Protein AF-A0A937PBD7-F1 (afdb_monomer)

Structure (mmCIF, N/CA/C/O backbone):
data_AF-A0A937PBD7-F1
#
_entry.id   AF-A0A937PBD7-F1
#
loop_
_atom_site.group_PDB
_atom_site.id
_atom_site.type_symbol
_atom_site.label_atom_id
_atom_site.label_alt_id
_atom_site.label_comp_id
_atom_site.label_asym_id
_atom_site.label_entity_id
_atom_site.label_seq_id
_atom_site.pdbx_PDB_ins_code
_atom_site.Cartn_x
_atom_site.Cartn_y
_atom_site.Cartn_z
_atom_site.occupancy
_atom_site.B_iso_or_equiv
_atom_site.auth_seq_id
_atom_site.auth_comp_id
_atom_site.auth_asym_id
_atom_site.auth_atom_id
_atom_site.pdbx_PDB_model_num
ATOM 1 N N . MET A 1 1 ? 6.411 -18.929 -0.654 1.00 68.69 1 MET A N 1
ATOM 2 C CA . MET A 1 1 ? 5.560 -19.140 -1.839 1.00 68.69 1 MET A CA 1
ATOM 3 C C . MET A 1 1 ? 4.229 -19.696 -1.368 1.00 68.69 1 MET A C 1
ATOM 5 O O . MET A 1 1 ? 4.223 -20.712 -0.680 1.00 68.69 1 MET A O 1
ATOM 9 N N . LYS A 1 2 ? 3.129 -19.003 -1.651 1.00 82.12 2 LYS A N 1
ATOM 10 C CA . LYS A 1 2 ? 1.760 -19.468 -1.387 1.00 82.12 2 LYS A CA 1
ATOM 11 C C . LYS A 1 2 ? 0.971 -19.239 -2.670 1.00 82.12 2 LYS A C 1
ATOM 13 O O . LYS A 1 2 ? 1.096 -18.167 -3.240 1.00 82.12 2 LYS A O 1
ATOM 18 N N . ASN A 1 3 ? 0.236 -20.242 -3.146 1.00 90.44 3 ASN A N 1
ATOM 19 C CA . ASN A 1 3 ? -0.620 -20.136 -4.337 1.00 90.44 3 ASN A CA 1
ATOM 20 C C . ASN A 1 3 ? 0.088 -19.594 -5.597 1.00 90.44 3 ASN A C 1
ATOM 22 O O . ASN A 1 3 ? -0.476 -18.786 -6.316 1.00 90.44 3 ASN A O 1
ATOM 26 N N . GLY A 1 4 ? 1.341 -19.994 -5.842 1.00 93.56 4 GLY A N 1
ATOM 27 C CA . GLY A 1 4 ? 2.102 -19.498 -6.999 1.00 93.56 4 GLY A CA 1
ATOM 28 C C . GLY A 1 4 ? 2.632 -18.066 -6.860 1.00 93.56 4 GLY A C 1
ATOM 29 O O . GLY A 1 4 ? 3.233 -17.565 -7.798 1.00 93.56 4 GLY A O 1
ATOM 30 N N . GLN A 1 5 ? 2.483 -17.423 -5.697 1.00 96.31 5 GLN A N 1
ATOM 31 C CA . GLN A 1 5 ? 2.956 -16.056 -5.482 1.00 96.31 5 GLN A CA 1
ATOM 32 C C . GLN A 1 5 ? 4.340 -16.001 -4.816 1.00 96.31 5 GLN A C 1
ATOM 34 O O . GLN A 1 5 ? 4.632 -16.752 -3.865 1.00 96.31 5 GLN A O 1
ATOM 39 N N . ILE A 1 6 ? 5.184 -15.081 -5.293 1.00 95.56 6 ILE A N 1
ATOM 40 C CA . ILE A 1 6 ? 6.451 -14.683 -4.660 1.00 95.56 6 ILE A CA 1
ATOM 41 C C . ILE A 1 6 ? 6.273 -13.315 -4.008 1.00 95.56 6 ILE A C 1
ATOM 43 O O . ILE A 1 6 ? 5.764 -12.396 -4.634 1.00 95.56 6 ILE A O 1
ATOM 47 N N . TYR A 1 7 ? 6.744 -13.186 -2.768 1.00 95.81 7 TYR A N 1
ATOM 48 C CA . TYR A 1 7 ? 6.744 -11.936 -2.013 1.00 95.81 7 TYR A CA 1
ATOM 49 C C . TYR A 1 7 ? 8.183 -11.443 -1.891 1.00 95.81 7 TYR A C 1
ATOM 51 O O . TYR A 1 7 ? 9.053 -12.186 -1.426 1.00 95.81 7 TYR A O 1
ATOM 59 N N . VAL A 1 8 ? 8.431 -10.209 -2.310 1.00 95.25 8 VAL A N 1
ATOM 60 C CA . VAL A 1 8 ? 9.745 -9.569 -2.278 1.00 95.25 8 VAL A CA 1
ATOM 61 C C . VAL A 1 8 ? 9.673 -8.354 -1.367 1.00 95.25 8 VAL A C 1
ATOM 63 O O . VAL A 1 8 ? 8.921 -7.417 -1.620 1.00 95.25 8 VAL A O 1
ATOM 66 N N . HIS A 1 9 ? 10.475 -8.369 -0.307 1.00 93.44 9 HIS A N 1
ATOM 67 C CA . HIS A 1 9 ? 10.579 -7.260 0.636 1.00 93.44 9 HIS A CA 1
ATOM 68 C C . HIS A 1 9 ? 11.791 -6.397 0.304 1.00 93.44 9 HIS A C 1
ATOM 70 O O . HIS A 1 9 ? 12.874 -6.918 0.019 1.00 93.44 9 HIS A O 1
ATOM 76 N N . ASN A 1 10 ? 11.627 -5.081 0.397 1.00 86.31 10 ASN A N 1
ATOM 77 C CA . ASN A 1 10 ? 12.747 -4.159 0.331 1.00 86.31 10 ASN A CA 1
ATOM 78 C C . ASN A 1 10 ? 13.425 -4.088 1.707 1.00 86.31 10 ASN A C 1
ATOM 80 O O . ASN A 1 10 ? 12.813 -3.687 2.691 1.00 86.31 10 ASN A O 1
ATOM 84 N N . TYR A 1 11 ? 14.708 -4.447 1.790 1.00 83.25 11 TYR A N 1
ATOM 85 C CA . TYR A 1 11 ? 15.459 -4.411 3.053 1.00 83.25 11 TYR A CA 1
ATOM 86 C C . TYR A 1 11 ? 15.516 -3.008 3.688 1.00 83.25 11 TYR A C 1
ATOM 88 O O . TYR A 1 11 ? 15.649 -2.881 4.905 1.00 83.25 11 TYR A O 1
ATOM 96 N N . HIS A 1 12 ? 15.422 -1.953 2.876 1.00 81.69 12 HIS A N 1
ATOM 97 C CA . HIS A 1 12 ? 15.462 -0.568 3.343 1.00 81.69 12 HIS A CA 1
ATOM 98 C C . HIS A 1 12 ? 14.076 0.019 3.623 1.00 81.69 12 HIS A C 1
ATOM 100 O O . HIS A 1 12 ? 13.984 1.021 4.329 1.00 81.69 12 HIS A O 1
ATOM 106 N N . ASN A 1 13 ? 13.012 -0.613 3.122 1.00 80.38 13 ASN A N 1
ATOM 107 C CA . ASN A 1 13 ? 11.635 -0.225 3.389 1.00 80.38 13 ASN A CA 1
ATOM 108 C C . ASN A 1 13 ? 10.803 -1.456 3.754 1.00 80.38 13 ASN A C 1
ATOM 110 O O . ASN A 1 13 ? 10.258 -2.137 2.889 1.00 80.38 13 ASN A O 1
ATOM 114 N N . TYR A 1 14 ? 10.692 -1.723 5.053 1.00 86.88 14 TYR A N 1
ATOM 115 C CA . TYR A 1 14 ? 9.849 -2.808 5.542 1.00 86.88 14 TYR A CA 1
ATOM 116 C C . TYR A 1 14 ? 8.362 -2.464 5.502 1.00 86.88 14 TYR A C 1
ATOM 118 O O . TYR A 1 14 ? 7.573 -3.335 5.816 1.00 86.88 14 TYR A O 1
ATOM 126 N N . GLU A 1 15 ? 7.955 -1.242 5.152 1.00 93.00 15 GLU A N 1
ATOM 127 C CA . GLU A 1 15 ? 6.542 -0.842 5.165 1.00 93.00 15 GLU A CA 1
ATOM 128 C C . GLU A 1 15 ? 5.775 -1.286 3.905 1.00 93.00 15 GLU A C 1
ATOM 130 O O . GLU A 1 15 ? 4.555 -1.135 3.856 1.00 93.00 15 GLU A O 1
ATOM 135 N N . GLU A 1 16 ? 6.451 -1.896 2.927 1.00 94.69 16 GLU A N 1
ATOM 136 C CA . GLU A 1 16 ? 5.858 -2.405 1.687 1.00 94.69 16 GLU A CA 1
ATOM 137 C C . GLU A 1 16 ? 6.544 -3.687 1.181 1.00 94.69 16 GLU A C 1
ATOM 139 O O . GLU A 1 16 ? 7.646 -4.060 1.602 1.00 94.69 16 GLU A O 1
ATOM 144 N N . PHE A 1 17 ? 5.882 -4.382 0.261 1.00 96.44 17 PHE A N 1
ATOM 145 C CA . PHE A 1 17 ? 6.406 -5.550 -0.439 1.00 96.44 17 PHE A CA 1
ATOM 146 C C . PHE A 1 17 ? 5.768 -5.696 -1.822 1.00 96.44 17 PHE A C 1
ATOM 148 O O . PHE A 1 17 ? 4.653 -5.241 -2.059 1.00 96.44 17 PHE A O 1
ATOM 155 N N . VAL A 1 18 ? 6.477 -6.361 -2.732 1.00 96.62 18 VAL A N 1
ATOM 156 C CA . VAL A 1 18 ? 5.989 -6.663 -4.083 1.00 96.62 18 VAL A CA 1
ATOM 157 C C . VAL A 1 18 ? 5.581 -8.129 -4.160 1.00 96.62 18 VAL A C 1
ATOM 159 O O . VAL A 1 18 ? 6.299 -9.012 -3.687 1.00 96.62 18 VAL A O 1
ATOM 162 N N . ILE A 1 19 ? 4.423 -8.384 -4.753 1.00 97.06 19 ILE A N 1
ATOM 163 C CA . ILE A 1 19 ? 3.836 -9.697 -4.983 1.00 97.06 19 ILE A CA 1
ATOM 164 C C . ILE A 1 19 ? 3.890 -9.973 -6.484 1.00 97.06 19 ILE A C 1
ATOM 166 O O . ILE A 1 19 ? 3.341 -9.203 -7.266 1.00 97.06 19 ILE A O 1
ATOM 170 N N . PHE A 1 20 ? 4.514 -11.082 -6.869 1.00 96.56 20 PHE A N 1
ATOM 171 C CA . PHE A 1 20 ? 4.522 -11.582 -8.244 1.00 96.56 20 PHE A CA 1
ATOM 172 C C . PHE A 1 20 ? 3.610 -12.797 -8.349 1.00 96.56 20 PHE A C 1
ATOM 174 O O . PHE A 1 20 ? 3.798 -13.761 -7.599 1.00 96.56 20 PHE A O 1
ATOM 181 N N . ASP A 1 21 ? 2.675 -12.784 -9.294 1.00 96.00 21 ASP A N 1
ATOM 182 C CA . ASP A 1 21 ? 1.937 -13.970 -9.718 1.00 96.00 21 ASP A CA 1
ATOM 183 C C . ASP A 1 21 ? 2.749 -14.741 -10.765 1.00 96.00 21 ASP A C 1
ATOM 185 O O . ASP A 1 21 ? 2.826 -14.359 -11.932 1.00 96.00 21 ASP A O 1
ATOM 189 N N . LEU A 1 22 ? 3.363 -15.856 -10.356 1.00 93.56 22 LEU A N 1
ATOM 190 C CA . LEU A 1 22 ? 4.207 -16.636 -11.257 1.00 93.56 22 LEU A CA 1
ATOM 191 C C . LEU A 1 22 ? 3.452 -17.236 -12.436 1.00 93.56 22 LEU A C 1
ATOM 193 O O . LEU A 1 22 ? 4.083 -17.504 -13.450 1.00 93.56 22 LEU A O 1
ATOM 197 N N . LEU A 1 23 ? 2.149 -17.494 -12.319 1.00 93.25 23 LEU A N 1
ATOM 198 C CA . LEU A 1 23 ? 1.399 -18.059 -13.439 1.00 93.25 23 LEU A CA 1
ATOM 199 C C . LEU A 1 23 ? 1.282 -17.029 -14.562 1.00 93.25 23 LEU A C 1
ATOM 201 O O . LEU A 1 23 ? 1.488 -17.371 -15.720 1.00 93.25 23 LEU A O 1
ATOM 205 N N . VAL A 1 24 ? 1.045 -15.767 -14.201 1.00 94.00 24 VAL A N 1
ATOM 206 C CA . VAL A 1 24 ? 1.012 -14.649 -15.151 1.00 94.00 24 VAL A CA 1
ATOM 207 C C . VAL A 1 24 ? 2.409 -14.357 -15.703 1.00 94.00 24 VAL A C 1
ATOM 209 O O . VAL A 1 24 ? 2.562 -14.132 -16.900 1.00 94.00 24 VAL A O 1
ATOM 212 N N . GLU A 1 25 ? 3.438 -14.393 -14.854 1.00 92.44 25 GLU A N 1
ATOM 213 C CA . GLU A 1 25 ? 4.813 -14.087 -15.268 1.00 92.44 25 GLU A CA 1
ATOM 214 C C . GLU A 1 25 ? 5.451 -15.171 -16.143 1.00 92.44 25 GLU A C 1
ATOM 216 O O . GLU A 1 25 ? 6.221 -14.851 -17.042 1.00 92.44 25 GLU A O 1
ATOM 221 N N . LEU A 1 26 ? 5.138 -16.452 -15.924 1.00 91.81 26 LEU A N 1
ATOM 222 C CA . LEU A 1 26 ? 5.675 -17.549 -16.740 1.00 91.81 26 LEU A CA 1
ATOM 223 C C . LEU A 1 26 ? 5.121 -17.555 -18.168 1.00 91.81 26 LEU A C 1
ATOM 225 O O . LEU A 1 26 ? 5.787 -18.064 -19.070 1.00 91.81 26 LEU A O 1
ATOM 229 N N . ASP A 1 27 ? 3.936 -16.980 -18.374 1.00 93.56 27 ASP A N 1
ATOM 230 C CA . ASP A 1 27 ? 3.354 -16.794 -19.703 1.00 93.56 27 ASP A CA 1
ATOM 231 C C . ASP A 1 27 ? 4.021 -15.633 -20.472 1.00 93.56 27 ASP A C 1
ATOM 233 O O . ASP A 1 27 ? 3.870 -15.531 -21.694 1.00 93.56 27 ASP A O 1
ATOM 237 N N . LYS A 1 28 ? 4.799 -14.774 -19.792 1.00 91.94 28 LYS A N 1
ATOM 238 C CA . LYS A 1 28 ? 5.613 -13.720 -20.413 1.00 91.94 28 LYS A CA 1
ATOM 239 C C . LYS A 1 28 ? 6.983 -14.295 -20.794 1.00 91.94 28 LYS A C 1
ATOM 241 O O . LYS A 1 28 ? 7.765 -14.718 -19.946 1.00 91.94 28 LYS A O 1
ATOM 246 N N . ASP A 1 29 ? 7.310 -14.294 -22.084 1.00 89.38 29 ASP A N 1
ATOM 247 C CA . ASP A 1 29 ? 8.586 -14.833 -22.572 1.00 89.38 29 ASP A CA 1
ATOM 248 C C . ASP A 1 29 ? 9.774 -13.949 -22.136 1.00 89.38 29 ASP A C 1
ATOM 250 O O . ASP A 1 29 ? 10.015 -12.879 -22.697 1.00 89.38 29 ASP A O 1
ATOM 254 N N . GLY A 1 30 ? 10.512 -14.388 -21.109 1.00 76.62 30 GLY A N 1
ATOM 255 C CA . GLY A 1 30 ? 11.787 -13.787 -20.702 1.00 76.62 30 GLY A CA 1
ATOM 256 C C . GLY A 1 30 ? 11.694 -12.440 -19.975 1.00 76.62 30 GLY A C 1
ATOM 257 O O . GLY A 1 30 ? 12.526 -11.564 -20.221 1.00 76.62 30 GLY A O 1
ATOM 258 N N . ALA A 1 31 ? 10.721 -12.262 -19.076 1.00 83.88 31 ALA A N 1
ATOM 259 C CA . ALA A 1 31 ? 10.582 -11.027 -18.304 1.00 83.88 31 ALA A CA 1
ATOM 260 C C . ALA A 1 31 ? 11.791 -10.763 -17.377 1.00 83.88 31 ALA A C 1
ATOM 262 O O . ALA A 1 31 ? 12.292 -11.652 -16.682 1.00 83.88 31 ALA A O 1
ATOM 263 N N . TYR A 1 32 ? 12.256 -9.512 -17.356 1.00 90.69 32 TYR A N 1
ATOM 264 C CA . TYR A 1 32 ? 13.303 -9.028 -16.456 1.00 90.69 32 TYR A CA 1
ATOM 265 C C . TYR A 1 32 ? 12.831 -7.754 -15.766 1.00 90.69 32 TYR A C 1
ATOM 267 O O . TYR A 1 32 ? 12.448 -6.792 -16.429 1.00 90.69 32 TYR A O 1
ATOM 275 N N . TYR A 1 33 ? 12.945 -7.733 -14.439 1.00 91.06 33 TYR A N 1
ATOM 276 C CA . TYR A 1 33 ? 12.496 -6.625 -13.609 1.00 91.06 33 TYR A CA 1
ATOM 277 C C . TYR A 1 33 ? 13.629 -6.041 -12.777 1.00 91.06 33 TYR A C 1
ATOM 279 O O . TYR A 1 33 ? 14.389 -6.759 -12.120 1.00 91.06 33 TYR A O 1
ATOM 287 N N . LYS A 1 34 ? 13.701 -4.710 -12.744 1.00 90.31 34 LYS A N 1
ATOM 288 C CA . LYS A 1 34 ? 14.546 -3.985 -11.799 1.00 90.31 34 LYS A CA 1
ATOM 289 C C . LYS A 1 34 ? 13.763 -3.749 -10.519 1.00 90.31 34 LYS A C 1
ATOM 291 O O . LYS A 1 34 ? 12.899 -2.885 -10.457 1.00 90.31 34 LYS A O 1
ATOM 296 N N . LEU A 1 35 ? 14.095 -4.510 -9.481 1.00 86.19 35 LEU A N 1
ATOM 297 C CA . LEU A 1 35 ? 13.336 -4.504 -8.231 1.00 86.19 35 LEU A CA 1
ATOM 298 C C . LEU A 1 35 ? 13.130 -3.121 -7.594 1.00 86.19 35 LEU A C 1
ATOM 300 O O . LEU A 1 35 ? 12.010 -2.896 -7.157 1.00 86.19 35 LEU A O 1
ATOM 304 N N . PRO A 1 36 ? 14.103 -2.185 -7.542 1.00 84.88 36 PRO A N 1
ATOM 305 C 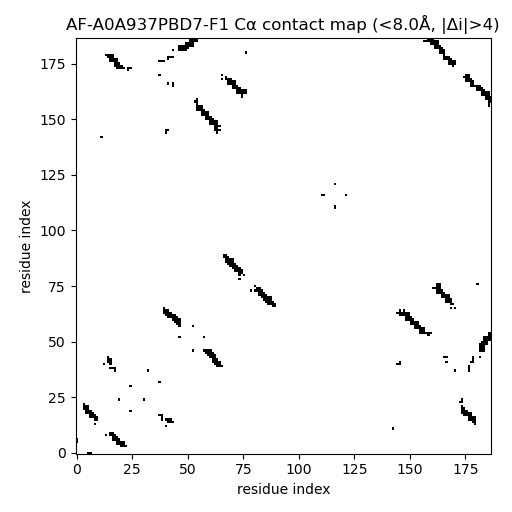CA . PRO A 1 36 ? 13.851 -0.882 -6.922 1.00 84.88 36 PRO A CA 1
ATOM 306 C C . PRO A 1 36 ? 12.715 -0.091 -7.581 1.00 84.88 36 PRO A C 1
ATOM 308 O O . PRO A 1 36 ? 12.039 0.657 -6.890 1.00 84.88 36 PRO A O 1
ATOM 311 N N . GLU A 1 37 ? 12.495 -0.276 -8.885 1.00 89.56 37 GLU A N 1
ATOM 312 C CA . GLU A 1 37 ? 11.502 0.470 -9.671 1.00 89.56 37 GLU A CA 1
ATOM 313 C C . GLU A 1 37 ? 10.071 -0.063 -9.469 1.00 89.56 37 GLU A C 1
ATOM 315 O O . GLU A 1 37 ? 9.113 0.621 -9.803 1.00 89.56 37 GLU A O 1
ATOM 320 N N . LEU A 1 38 ? 9.907 -1.261 -8.894 1.00 93.19 38 LEU A N 1
ATOM 321 C CA . LEU A 1 38 ? 8.588 -1.848 -8.616 1.00 93.19 38 LEU A CA 1
ATOM 322 C C . LEU A 1 38 ? 7.989 -1.394 -7.277 1.00 93.19 38 LEU A C 1
ATOM 324 O O . LEU A 1 38 ? 6.831 -1.687 -6.979 1.00 93.19 38 LEU A O 1
ATOM 328 N N . PHE A 1 39 ? 8.789 -0.738 -6.440 1.00 93.88 39 PHE A N 1
ATOM 329 C CA . PHE A 1 39 ? 8.357 -0.240 -5.144 1.00 93.88 39 PHE A CA 1
ATOM 330 C C . PHE A 1 39 ? 7.828 1.181 -5.283 1.00 93.88 39 PHE A C 1
ATOM 332 O O . PHE A 1 39 ? 8.492 2.044 -5.850 1.00 93.88 39 PHE A O 1
ATOM 339 N N . ASN A 1 40 ? 6.661 1.440 -4.698 1.00 92.88 40 ASN A N 1
ATOM 340 C CA . ASN A 1 40 ? 6.024 2.757 -4.757 1.00 92.88 40 ASN 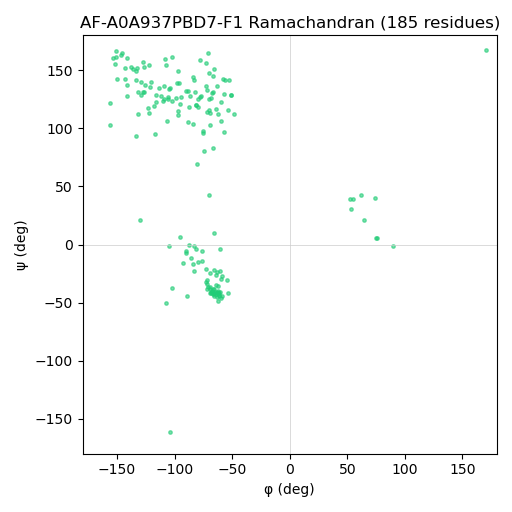A CA 1
ATOM 341 C C . ASN A 1 40 ? 6.334 3.620 -3.532 1.00 92.88 40 ASN A C 1
ATOM 343 O O . ASN A 1 40 ? 5.753 4.695 -3.377 1.00 92.88 40 ASN A O 1
ATOM 347 N N . GLN A 1 41 ? 7.227 3.147 -2.656 1.00 93.25 41 GLN A N 1
ATOM 348 C CA . GLN A 1 41 ? 7.615 3.815 -1.417 1.00 93.25 41 GLN A CA 1
ATOM 349 C C . GLN A 1 41 ? 6.400 4.129 -0.543 1.00 93.25 41 GLN A C 1
ATOM 351 O O . GLN A 1 41 ? 6.296 5.200 0.061 1.00 93.25 41 GLN A O 1
ATOM 356 N N . THR A 1 42 ? 5.451 3.192 -0.514 1.00 94.19 42 THR A N 1
ATOM 357 C CA . THR A 1 42 ? 4.181 3.391 0.172 1.00 94.19 42 THR A CA 1
ATOM 358 C C . THR A 1 42 ? 4.409 3.399 1.676 1.00 94.19 42 THR A C 1
ATOM 360 O O . THR A 1 42 ? 4.962 2.453 2.236 1.00 94.19 42 THR A O 1
ATOM 363 N N . LYS A 1 43 ? 3.952 4.465 2.334 1.00 95.31 43 LYS A N 1
ATOM 364 C CA . LYS A 1 43 ? 4.090 4.664 3.778 1.00 95.31 43 LYS A CA 1
ATOM 365 C C . LYS A 1 43 ? 2.767 5.081 4.397 1.00 95.31 43 LYS A C 1
ATOM 367 O O . LYS A 1 43 ? 2.291 6.191 4.168 1.00 95.31 43 LYS A O 1
ATOM 372 N N . LEU A 1 44 ? 2.192 4.205 5.215 1.00 96.81 44 LEU A N 1
ATOM 373 C CA . LEU A 1 44 ? 0.929 4.459 5.908 1.00 96.81 44 LEU A CA 1
ATOM 374 C C . LEU A 1 44 ? 1.144 5.393 7.109 1.00 96.81 44 LEU A C 1
ATOM 376 O O . LEU A 1 44 ? 1.993 5.126 7.962 1.00 96.81 44 LEU A O 1
ATOM 380 N N . GLN A 1 45 ? 0.366 6.474 7.191 1.00 97.31 45 GLN A N 1
ATOM 381 C CA . GLN A 1 45 ? 0.504 7.502 8.230 1.00 97.31 45 GLN A CA 1
ATOM 382 C C . GLN A 1 45 ? -0.622 7.456 9.266 1.00 97.31 45 GLN A C 1
ATOM 384 O O . GLN A 1 45 ? -0.348 7.469 10.465 1.00 97.31 45 GLN A O 1
ATOM 389 N N . SER A 1 46 ? -1.880 7.428 8.823 1.00 97.94 46 SER A N 1
ATOM 390 C CA . SER A 1 46 ? -3.052 7.442 9.707 1.00 97.94 46 SER A CA 1
ATOM 391 C C . SER A 1 46 ? -4.219 6.696 9.052 1.00 97.94 46 SER A C 1
ATOM 393 O O . SER A 1 46 ? -4.380 6.828 7.840 1.00 97.94 46 SER A O 1
ATOM 395 N N . PRO A 1 47 ? -5.036 5.933 9.798 1.00 98.19 47 PRO A N 1
ATOM 396 C CA . PRO A 1 47 ? -4.883 5.609 11.217 1.00 98.19 47 PRO A CA 1
ATOM 397 C C . PRO A 1 47 ? -3.654 4.739 11.486 1.00 98.19 47 PRO A C 1
ATOM 399 O O . PRO A 1 47 ? -3.451 3.720 10.830 1.00 98.19 47 PRO A O 1
ATOM 402 N N . SER A 1 48 ? -2.856 5.138 12.470 1.00 97.62 48 SER A N 1
ATOM 403 C CA . SER A 1 48 ? -1.681 4.406 12.933 1.00 97.62 48 SER A CA 1
ATOM 404 C C . SER A 1 48 ? -2.072 3.126 13.681 1.00 97.62 48 SER A C 1
ATOM 406 O O . SER A 1 48 ? -3.224 2.921 14.068 1.00 97.62 48 SER A O 1
ATOM 408 N N . SER A 1 49 ? -1.104 2.229 13.880 1.00 97.50 49 SER A N 1
ATOM 409 C CA . SER A 1 49 ? -1.355 0.922 14.497 1.00 97.50 49 SER A CA 1
ATOM 410 C C . SER A 1 49 ? -1.939 1.047 15.912 1.00 97.50 49 SER A C 1
ATOM 412 O O . SER A 1 49 ? -1.302 1.599 16.810 1.00 97.50 49 SER A O 1
ATOM 414 N N . ASN A 1 50 ? -3.118 0.457 16.120 1.00 97.69 50 ASN A N 1
ATOM 415 C CA . ASN A 1 50 ? -3.935 0.510 17.335 1.00 97.69 50 ASN A CA 1
ATOM 416 C C . ASN A 1 50 ? -4.481 1.908 17.694 1.00 97.69 50 ASN A C 1
ATOM 418 O O . ASN A 1 50 ? -4.839 2.148 18.849 1.00 97.69 50 ASN A O 1
ATOM 422 N N . GLU A 1 51 ? -4.557 2.835 16.736 1.00 98.12 51 GLU A N 1
ATOM 423 C CA . GLU A 1 51 ? -5.147 4.158 16.959 1.00 98.12 51 GLU A CA 1
ATOM 424 C C . GLU A 1 51 ? -6.660 4.074 17.226 1.00 98.12 51 GLU A C 1
ATOM 426 O O . GLU A 1 51 ? -7.362 3.231 16.661 1.00 98.12 51 GLU A O 1
ATOM 431 N N . LEU A 1 52 ? -7.166 4.961 18.091 1.00 98.38 52 LEU A N 1
ATOM 432 C CA . LEU A 1 52 ? -8.598 5.138 18.337 1.00 98.38 52 LEU A CA 1
ATOM 433 C C . LEU A 1 52 ? -9.128 6.281 17.470 1.00 98.38 52 LEU A C 1
ATOM 435 O O . LEU A 1 52 ? -8.683 7.418 17.617 1.00 98.38 52 LEU A O 1
ATOM 439 N N . VAL A 1 53 ? -10.102 5.996 16.609 1.00 98.06 53 VAL A N 1
ATOM 440 C CA . VAL A 1 53 ? -10.666 6.971 15.660 1.00 98.06 53 VAL A CA 1
ATOM 441 C C . VAL A 1 53 ? -12.187 7.034 15.759 1.00 98.06 53 VAL A C 1
ATOM 443 O O . VAL A 1 53 ? -12.834 6.088 16.197 1.00 98.06 53 VAL A O 1
ATOM 446 N N . SER A 1 54 ? -12.786 8.147 15.343 1.00 97.31 54 SER A N 1
ATOM 447 C CA . SER A 1 54 ? -14.248 8.280 15.310 1.00 97.31 54 SER A CA 1
ATOM 448 C C . SER A 1 54 ? -14.862 7.360 14.253 1.00 97.31 54 SER A C 1
ATOM 450 O O . SER A 1 54 ? -14.455 7.410 13.093 1.00 97.31 54 SER A O 1
ATOM 452 N N . ALA A 1 55 ? -15.887 6.578 14.610 1.00 95.94 55 ALA A N 1
ATOM 453 C CA . ALA A 1 55 ? -16.616 5.753 13.635 1.00 95.94 55 ALA A CA 1
ATOM 454 C C . ALA A 1 55 ? -17.341 6.577 12.550 1.00 95.94 55 ALA A C 1
ATOM 456 O O . ALA A 1 55 ? -17.603 6.084 11.452 1.00 95.94 55 ALA A O 1
ATOM 457 N N . ALA A 1 56 ? -17.661 7.845 12.837 1.00 96.31 56 ALA A N 1
ATOM 458 C CA . ALA A 1 56 ? -18.414 8.694 11.917 1.00 96.31 56 ALA A CA 1
ATOM 459 C C . ALA A 1 56 ? -17.622 9.030 10.645 1.00 96.31 56 ALA A C 1
ATOM 461 O O . ALA A 1 56 ? -18.197 9.054 9.555 1.00 96.31 56 ALA A O 1
ATOM 462 N N . ALA A 1 57 ? -16.322 9.299 10.790 1.00 97.12 57 ALA A N 1
ATOM 463 C CA . ALA A 1 57 ? -15.437 9.675 9.697 1.00 97.12 57 ALA A CA 1
ATOM 464 C C . ALA A 1 57 ? -13.980 9.333 10.043 1.00 97.12 57 ALA A C 1
ATOM 466 O O . ALA A 1 57 ? -13.436 9.853 11.020 1.00 97.12 57 ALA A O 1
ATOM 467 N N . VAL A 1 58 ? -13.346 8.506 9.214 1.00 97.81 58 VAL A N 1
ATOM 468 C CA . VAL A 1 58 ? -11.939 8.111 9.343 1.00 97.81 58 VAL A CA 1
ATOM 469 C C . VAL A 1 58 ? -11.164 8.622 8.140 1.00 97.81 58 VAL A C 1
ATOM 471 O O . VAL A 1 58 ? -11.513 8.333 6.994 1.00 97.81 58 VAL A O 1
ATOM 474 N N . ASN A 1 59 ? -10.126 9.411 8.408 1.00 97.75 59 ASN A N 1
ATOM 475 C CA . ASN A 1 59 ? -9.259 9.974 7.385 1.00 97.75 59 ASN A CA 1
ATOM 476 C C . ASN A 1 59 ? -8.012 9.101 7.230 1.00 97.75 59 ASN A C 1
ATOM 478 O O . ASN A 1 59 ? -7.180 9.053 8.133 1.00 97.75 59 ASN A O 1
ATOM 482 N N . PHE A 1 60 ? -7.897 8.433 6.090 1.00 97.88 60 PHE A N 1
ATOM 483 C CA . PHE A 1 60 ? -6.742 7.628 5.727 1.00 97.88 60 PHE A CA 1
ATOM 484 C C . PHE A 1 60 ? -5.695 8.511 5.068 1.00 97.88 60 PHE A C 1
ATOM 486 O O . PHE A 1 60 ? -6.012 9.228 4.123 1.00 97.88 60 PHE A O 1
ATOM 493 N N . LEU A 1 61 ? -4.465 8.455 5.568 1.00 97.56 61 LEU A N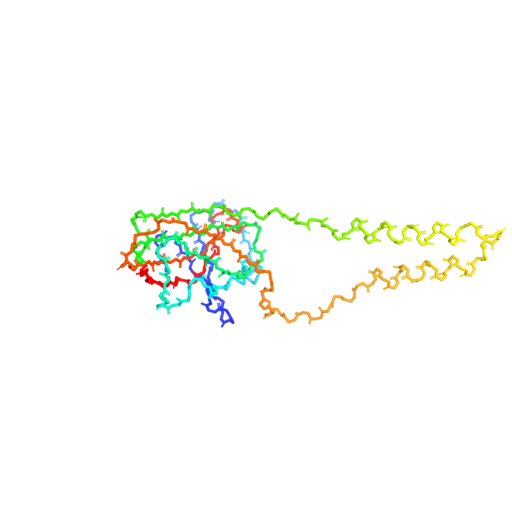 1
ATOM 494 C CA . LEU A 1 61 ? -3.319 9.227 5.105 1.00 97.56 61 LEU A CA 1
ATOM 495 C C . LEU A 1 61 ? -2.155 8.282 4.811 1.00 97.56 61 LEU A C 1
ATOM 497 O O . LEU A 1 61 ? -1.816 7.435 5.643 1.00 97.56 61 LEU A O 1
ATOM 501 N N . TRP A 1 62 ? -1.532 8.437 3.649 1.00 97.12 62 TRP A N 1
ATOM 502 C CA . TRP A 1 62 ? -0.332 7.698 3.259 1.00 97.12 62 TRP A CA 1
ATOM 503 C C . TRP A 1 62 ? 0.522 8.530 2.304 1.00 97.12 62 TRP A C 1
ATOM 505 O O . TRP A 1 62 ? 0.022 9.465 1.688 1.00 97.12 62 TRP A O 1
ATOM 515 N N . ASN A 1 63 ? 1.794 8.174 2.163 1.00 95.38 63 ASN A N 1
ATOM 516 C CA . ASN A 1 63 ? 2.647 8.671 1.086 1.00 95.38 63 ASN A CA 1
ATOM 517 C C . ASN A 1 63 ? 2.906 7.564 0.060 1.00 95.38 63 ASN A C 1
ATOM 519 O O . ASN A 1 63 ? 2.869 6.389 0.426 1.00 95.38 63 ASN A O 1
ATOM 523 N N . GLY A 1 64 ? 3.202 7.934 -1.187 1.00 94.12 64 GLY A N 1
ATOM 524 C CA . GLY A 1 64 ? 3.671 7.003 -2.218 1.00 94.12 64 GLY A CA 1
ATOM 525 C C . GLY A 1 64 ? 3.728 7.618 -3.619 1.00 94.12 64 GLY A C 1
ATOM 526 O O . GLY A 1 64 ? 3.147 8.677 -3.871 1.00 94.12 64 GLY A O 1
ATOM 527 N N . GLU A 1 65 ? 4.376 6.922 -4.554 1.00 93.00 65 GLU A N 1
ATOM 528 C CA . GLU A 1 65 ? 4.616 7.402 -5.926 1.00 93.00 65 GLU A CA 1
ATOM 529 C C . GLU A 1 65 ? 3.748 6.775 -7.020 1.00 93.00 65 GLU A C 1
ATOM 531 O O . GLU A 1 65 ? 3.853 7.204 -8.167 1.00 93.00 65 GLU A O 1
ATOM 536 N N . ALA A 1 66 ? 2.869 5.830 -6.684 1.00 93.44 66 ALA A N 1
ATOM 537 C CA . ALA A 1 66 ? 1.991 5.184 -7.653 1.00 93.44 66 ALA A CA 1
ATOM 538 C C . ALA A 1 66 ? 0.961 6.149 -8.264 1.00 93.44 66 ALA A C 1
ATOM 540 O O . ALA A 1 66 ? 0.501 7.095 -7.614 1.00 93.44 66 ALA A O 1
ATOM 541 N N . GLU A 1 67 ? 0.567 5.854 -9.503 1.00 91.44 67 GLU A N 1
ATOM 542 C CA . GLU A 1 67 ? -0.474 6.578 -10.242 1.00 91.44 67 GLU A CA 1
ATOM 543 C C . GLU A 1 67 ? -1.885 6.277 -9.717 1.00 91.44 67 GLU A C 1
ATOM 545 O O . GLU A 1 67 ? -2.760 7.142 -9.732 1.00 91.44 67 GLU A O 1
ATOM 550 N N . SER A 1 68 ? -2.113 5.057 -9.230 1.00 94.25 68 SER A N 1
ATOM 551 C CA . SER A 1 68 ? -3.392 4.638 -8.662 1.00 94.25 68 SER A CA 1
ATOM 552 C C . SER A 1 68 ? -3.180 3.847 -7.379 1.00 94.25 68 SER A C 1
ATOM 554 O O . SER A 1 68 ? -2.148 3.208 -7.182 1.00 94.25 68 SER A O 1
ATOM 556 N N . TYR A 1 69 ? -4.158 3.912 -6.480 1.00 95.94 69 TYR A N 1
ATOM 557 C CA . TYR A 1 69 ? -4.138 3.155 -5.235 1.00 95.94 69 TYR A CA 1
ATOM 558 C C . TYR A 1 69 ? -5.472 2.481 -4.991 1.00 95.94 69 TYR A C 1
ATOM 560 O O . TYR A 1 69 ? -6.530 3.081 -5.152 1.00 95.94 69 TYR A O 1
ATOM 568 N N . ILE A 1 70 ? -5.409 1.261 -4.477 1.00 96.88 70 ILE A N 1
ATOM 569 C CA . ILE A 1 70 ? -6.548 0.537 -3.938 1.00 96.88 70 ILE A CA 1
ATOM 570 C C . ILE A 1 70 ? -6.417 0.534 -2.418 1.00 96.88 70 ILE A C 1
ATOM 572 O O . ILE A 1 70 ? -5.598 -0.192 -1.844 1.00 96.88 70 ILE A O 1
ATOM 576 N N . LEU A 1 71 ? -7.249 1.344 -1.763 1.00 97.44 71 LEU A N 1
ATOM 577 C CA . LEU A 1 71 ? -7.428 1.303 -0.314 1.00 97.44 71 LEU A CA 1
ATOM 578 C C . LEU A 1 71 ? -8.355 0.148 0.040 1.00 97.44 71 LEU A C 1
ATOM 580 O O . LEU A 1 71 ? -9.516 0.158 -0.361 1.00 97.44 71 LEU A O 1
ATOM 584 N N . THR A 1 72 ? -7.844 -0.815 0.808 1.00 97.38 72 THR A N 1
ATOM 585 C CA . THR A 1 72 ? -8.610 -1.970 1.286 1.00 97.38 72 THR A CA 1
ATOM 586 C C . THR A 1 72 ? -8.802 -1.881 2.792 1.00 97.38 72 THR A C 1
ATOM 588 O O . THR A 1 72 ? -7.827 -1.746 3.531 1.00 97.38 72 THR A O 1
ATOM 591 N N . ILE A 1 73 ? -10.049 -1.998 3.252 1.00 97.25 73 ILE A N 1
ATOM 592 C CA . ILE A 1 73 ? -10.412 -1.992 4.675 1.00 97.25 73 ILE A CA 1
ATOM 593 C C . ILE A 1 73 ? -11.242 -3.238 4.974 1.00 97.25 73 ILE A C 1
ATOM 595 O O . ILE A 1 73 ? -12.218 -3.497 4.273 1.00 97.25 73 ILE A O 1
ATOM 599 N N . SER A 1 74 ? -10.897 -3.981 6.026 1.00 97.31 74 SER A N 1
ATOM 600 C CA . SER A 1 74 ? -11.658 -5.151 6.479 1.00 97.31 74 SER A CA 1
ATOM 601 C C . SER A 1 74 ? -11.709 -5.246 8.005 1.00 97.31 74 SER A C 1
ATOM 603 O O . SER A 1 74 ? -10.893 -4.649 8.706 1.00 97.31 74 SER A O 1
ATOM 605 N N . LYS A 1 75 ? -12.672 -6.008 8.533 1.00 97.06 75 LYS A N 1
ATOM 606 C CA . LYS A 1 75 ? -12.704 -6.426 9.946 1.00 97.06 75 LYS A CA 1
ATOM 607 C C . LYS A 1 75 ? -11.852 -7.678 10.191 1.00 97.06 75 LYS A C 1
ATOM 609 O O . LYS A 1 75 ? -11.503 -7.964 11.333 1.00 97.06 75 LYS A O 1
ATOM 614 N N . ASP A 1 76 ? -11.500 -8.402 9.129 1.00 96.69 76 ASP A N 1
ATOM 615 C CA . ASP A 1 76 ? -10.631 -9.574 9.173 1.00 96.69 76 ASP A CA 1
ATOM 616 C C . ASP A 1 76 ? -9.199 -9.199 8.769 1.00 96.69 76 ASP A C 1
ATOM 618 O O . ASP A 1 76 ? -8.949 -8.678 7.682 1.00 96.69 76 ASP A O 1
ATOM 622 N N . SER A 1 77 ? -8.237 -9.529 9.632 1.00 95.56 77 SER A N 1
ATOM 623 C CA . SER A 1 77 ? -6.806 -9.333 9.376 1.00 95.56 77 SER A CA 1
ATOM 624 C C . SER A 1 77 ? -6.280 -10.092 8.156 1.00 95.56 77 SER A C 1
ATOM 626 O O . SER A 1 77 ? -5.242 -9.719 7.612 1.00 95.56 77 SER A O 1
ATOM 628 N N . THR A 1 78 ? -6.964 -11.161 7.733 1.00 94.75 78 THR A N 1
ATOM 629 C CA . THR A 1 78 ? -6.572 -11.942 6.554 1.00 94.75 78 THR A CA 1
ATOM 630 C C . THR A 1 78 ? -7.195 -11.436 5.259 1.00 94.75 78 THR A C 1
ATOM 632 O O . THR A 1 78 ? -6.798 -11.900 4.192 1.00 94.75 78 THR A O 1
ATOM 635 N N . PHE A 1 79 ? -8.116 -10.464 5.341 1.00 94.31 79 PHE A N 1
ATOM 636 C CA . PHE A 1 79 ? -8.857 -9.913 4.202 1.00 94.31 79 PHE A CA 1
ATOM 637 C C . PHE A 1 79 ? -9.567 -10.996 3.369 1.00 94.31 79 PHE A C 1
ATOM 639 O O . PHE A 1 79 ? -9.705 -10.861 2.155 1.00 94.31 79 PHE A O 1
ATOM 646 N N . SER A 1 80 ? -9.979 -12.093 4.010 1.00 89.69 80 SER A N 1
ATOM 647 C CA . SER A 1 80 ? -10.651 -13.210 3.336 1.00 89.69 80 SER A CA 1
ATOM 648 C C . SER A 1 80 ? -12.153 -12.976 3.142 1.00 89.69 80 SER A C 1
ATOM 650 O O . SER A 1 80 ? -12.763 -13.575 2.256 1.00 89.69 80 SER A O 1
ATOM 652 N N . GLU A 1 81 ? -12.734 -12.099 3.964 1.00 83.12 81 GLU A N 1
ATOM 653 C CA . GLU A 1 81 ? -14.158 -11.758 3.993 1.00 83.12 81 GLU A CA 1
ATOM 654 C C . GLU A 1 81 ? -14.437 -10.388 3.345 1.00 83.12 81 GLU A C 1
ATOM 656 O O . GLU A 1 81 ? -13.631 -9.864 2.581 1.00 83.12 81 GLU A O 1
ATOM 661 N N . GLU A 1 82 ? -15.600 -9.798 3.641 1.00 78.19 82 GLU A N 1
ATOM 662 C CA . GLU A 1 82 ? -16.013 -8.481 3.159 1.00 78.19 82 GLU A CA 1
ATOM 663 C C . GLU A 1 82 ? -14.937 -7.408 3.405 1.00 78.19 82 GLU A C 1
ATOM 665 O O . GLU A 1 82 ? -14.435 -7.204 4.520 1.00 78.19 82 GLU A O 1
ATOM 670 N N . PHE A 1 83 ? -14.603 -6.687 2.336 1.00 89.00 83 PHE A N 1
ATOM 671 C CA . PHE A 1 83 ? -13.726 -5.531 2.378 1.00 89.00 83 PHE A CA 1
ATOM 672 C C . PHE A 1 83 ? -14.268 -4.413 1.494 1.00 89.00 83 PHE A C 1
ATOM 674 O O . PHE A 1 83 ? -14.972 -4.640 0.509 1.00 89.00 83 PHE A O 1
ATOM 681 N N . ILE A 1 84 ? -13.919 -3.184 1.854 1.00 87.31 84 ILE A N 1
ATOM 682 C CA . ILE A 1 84 ? -14.193 -2.001 1.043 1.00 87.31 84 ILE A CA 1
ATOM 683 C C . ILE A 1 84 ? -12.918 -1.710 0.259 1.00 87.31 84 ILE A C 1
ATOM 685 O O . ILE A 1 84 ? -11.898 -1.403 0.873 1.00 87.31 84 ILE A O 1
ATOM 689 N N . ALA A 1 85 ? -12.983 -1.831 -1.068 1.00 89.62 85 ALA A N 1
ATOM 690 C CA . ALA A 1 85 ? -11.915 -1.439 -1.981 1.00 89.62 85 ALA A CA 1
ATOM 691 C C . ALA A 1 85 ? -12.297 -0.143 -2.695 1.00 89.62 85 ALA A C 1
ATOM 693 O O . ALA A 1 85 ? -13.364 -0.054 -3.304 1.00 89.62 85 ALA A O 1
ATOM 694 N N . ILE A 1 86 ? -11.432 0.862 -2.610 1.00 90.50 86 ILE A N 1
ATOM 695 C CA . ILE A 1 86 ? -11.646 2.157 -3.257 1.00 90.50 86 ILE A CA 1
ATOM 696 C C . ILE A 1 86 ? -10.457 2.421 -4.156 1.00 90.50 86 ILE A C 1
ATOM 698 O O . ILE A 1 86 ? -9.335 2.521 -3.660 1.00 90.50 86 ILE A O 1
ATOM 702 N N . ASN A 1 87 ? -10.729 2.523 -5.458 1.00 91.00 87 ASN A N 1
ATOM 703 C CA . ASN A 1 87 ? -9.735 2.973 -6.415 1.00 91.00 87 ASN A CA 1
ATOM 704 C C . ASN A 1 87 ? -9.602 4.496 -6.327 1.00 91.00 87 ASN A C 1
ATOM 706 O O . ASN A 1 87 ? -10.596 5.225 -6.391 1.00 91.00 87 ASN A O 1
ATOM 710 N N . ILE A 1 88 ? -8.374 4.951 -6.144 1.00 88.31 88 ILE A N 1
ATOM 711 C CA . ILE A 1 88 ? -7.987 6.347 -6.041 1.00 88.31 88 ILE A CA 1
ATOM 712 C C . ILE A 1 88 ? -7.062 6.600 -7.220 1.00 88.31 88 ILE A C 1
ATOM 714 O O . ILE A 1 88 ? -5.866 6.318 -7.146 1.00 88.31 88 ILE A O 1
ATOM 718 N N . ASP A 1 89 ? -7.631 7.109 -8.307 1.00 85.56 89 ASP A N 1
ATOM 719 C CA . ASP A 1 89 ? -6.854 7.538 -9.463 1.00 85.56 89 ASP A CA 1
ATOM 720 C C . ASP A 1 89 ? -6.276 8.926 -9.172 1.00 85.56 89 ASP A C 1
ATOM 722 O O . ASP A 1 89 ? -7.019 9.864 -8.848 1.00 85.56 89 ASP A O 1
ATOM 726 N N . HIS A 1 90 ? -4.953 9.081 -9.288 1.00 74.62 90 HIS A N 1
ATOM 727 C CA . HIS A 1 90 ? -4.371 10.415 -9.269 1.00 74.62 90 HIS A CA 1
ATOM 728 C C . HIS A 1 90 ? -4.693 11.130 -10.560 1.00 74.62 90 HIS A C 1
ATOM 730 O O . HIS A 1 90 ? -4.197 10.803 -11.636 1.00 74.62 90 HIS A O 1
ATOM 736 N N . GLN A 1 91 ? -5.487 12.182 -10.436 1.00 67.25 91 GLN A N 1
ATOM 737 C CA . GLN A 1 91 ? -5.521 13.194 -11.464 1.00 67.25 91 GLN A CA 1
ATOM 738 C C . GLN A 1 91 ? -4.240 14.013 -11.299 1.00 67.25 91 GLN A C 1
ATOM 740 O O . GLN A 1 91 ? -4.174 14.866 -10.415 1.00 67.25 91 GLN A O 1
ATOM 745 N N . GLU A 1 92 ? -3.208 13.711 -12.098 1.00 63.16 92 GLU A N 1
ATOM 746 C CA . GLU A 1 92 ? -1.984 14.513 -12.122 1.00 63.16 92 GLU A CA 1
ATOM 747 C C . GLU A 1 92 ? -2.369 15.987 -12.250 1.00 63.16 92 GLU A C 1
ATOM 749 O O . GLU A 1 92 ? -2.908 16.437 -13.267 1.00 63.16 92 GLU A O 1
ATOM 754 N N . GLU A 1 93 ? -2.113 16.756 -11.197 1.00 61.59 93 GLU A N 1
ATOM 755 C CA . GLU A 1 93 ? -2.311 18.191 -11.226 1.00 61.59 93 GLU A CA 1
ATOM 756 C C . GLU A 1 93 ? -1.156 18.776 -12.055 1.00 61.59 93 GLU A C 1
ATOM 758 O O . GLU A 1 93 ? -0.129 19.206 -11.533 1.00 61.59 93 GLU A O 1
ATOM 763 N N . SER A 1 94 ? -1.286 18.720 -13.385 1.00 58.50 94 SER A N 1
ATOM 764 C CA . SER A 1 94 ? -0.270 19.088 -14.382 1.00 58.50 94 SER A CA 1
ATOM 765 C C . SER A 1 94 ? -0.018 20.608 -14.449 1.00 58.50 94 SER A C 1
ATOM 767 O O . SER A 1 94 ? 0.038 21.206 -15.527 1.00 58.50 94 SER A O 1
ATOM 769 N N . GLN A 1 95 ? 0.059 21.284 -13.303 1.00 55.59 95 GLN A N 1
ATOM 770 C CA . GLN A 1 95 ? -0.081 22.736 -13.210 1.00 55.59 95 GLN A CA 1
ATOM 771 C C . GLN A 1 95 ? 1.215 23.548 -13.343 1.00 55.59 95 GLN A C 1
ATOM 773 O O . GLN A 1 95 ? 1.141 24.771 -13.431 1.00 55.59 95 GLN A O 1
ATOM 778 N N . SER A 1 96 ? 2.408 22.958 -13.418 1.00 58.72 96 SER A N 1
ATOM 779 C CA . SER A 1 96 ? 3.639 23.765 -13.318 1.00 58.72 96 SER A CA 1
ATOM 780 C C . SER A 1 96 ? 4.343 24.057 -14.650 1.00 58.72 96 SER A C 1
ATOM 782 O O . SER A 1 96 ? 4.811 25.178 -14.855 1.00 58.72 96 SER A O 1
ATOM 784 N N . LEU A 1 97 ? 4.386 23.122 -15.603 1.00 63.75 97 LEU A N 1
ATOM 785 C CA . LEU A 1 97 ? 5.218 23.279 -16.811 1.00 63.75 97 LEU A CA 1
ATOM 786 C C . LEU A 1 97 ? 4.717 24.362 -17.780 1.00 63.75 97 LEU A C 1
ATOM 788 O O . LEU A 1 97 ? 5.519 25.108 -18.346 1.00 63.75 97 LEU A O 1
ATOM 792 N N . ILE A 1 98 ? 3.397 24.511 -17.926 1.00 69.50 98 ILE A N 1
ATOM 793 C CA . ILE A 1 98 ? 2.807 25.523 -18.817 1.00 69.50 98 ILE A CA 1
ATOM 794 C C . ILE A 1 98 ? 3.049 26.939 -18.269 1.00 69.50 98 ILE A C 1
ATOM 796 O O . ILE A 1 98 ? 3.362 27.851 -19.037 1.00 69.50 98 ILE A O 1
ATOM 800 N N . MET A 1 99 ? 2.980 27.128 -16.945 1.00 70.12 99 MET A N 1
ATOM 801 C CA . MET A 1 99 ? 3.250 28.428 -16.319 1.00 70.12 99 MET A CA 1
ATOM 802 C C . MET A 1 99 ? 4.723 28.830 -16.435 1.00 70.12 99 MET A C 1
ATOM 804 O O . MET A 1 99 ? 5.009 29.976 -16.784 1.00 70.12 99 MET A O 1
ATOM 808 N N . PHE A 1 100 ? 5.660 27.896 -16.236 1.00 74.44 100 PHE A N 1
ATOM 809 C CA . PHE A 1 100 ? 7.084 28.170 -16.463 1.00 74.44 100 PHE A CA 1
ATOM 810 C C . PHE A 1 100 ? 7.368 28.539 -17.925 1.00 74.44 100 PHE A C 1
ATOM 812 O O . PHE A 1 100 ? 8.049 29.534 -18.184 1.00 74.44 100 PHE A O 1
ATOM 819 N N . GLY A 1 101 ? 6.784 27.806 -18.882 1.00 77.50 101 GLY A N 1
ATOM 820 C CA . GLY A 1 101 ? 6.900 28.123 -20.307 1.00 77.50 101 GLY A CA 1
ATOM 821 C C . GLY A 1 101 ? 6.369 29.519 -20.651 1.00 77.50 101 GLY A C 1
ATOM 822 O O . GLY A 1 101 ? 7.034 30.282 -21.354 1.00 77.50 101 GLY A O 1
ATOM 823 N N . ALA A 1 102 ? 5.211 29.895 -20.102 1.00 79.19 102 ALA A N 1
ATOM 824 C CA . ALA A 1 102 ? 4.597 31.198 -20.340 1.00 79.19 102 ALA A CA 1
ATOM 825 C C . ALA A 1 102 ? 5.428 32.360 -19.770 1.00 79.19 102 ALA A C 1
ATOM 827 O O . ALA A 1 102 ? 5.594 33.375 -20.448 1.00 79.19 102 ALA A O 1
ATOM 828 N N . VAL A 1 103 ? 5.994 32.224 -18.566 1.00 82.25 103 VAL A N 1
ATOM 829 C CA . VAL A 1 103 ? 6.827 33.272 -17.946 1.00 82.25 103 VAL A CA 1
ATOM 830 C C . VAL A 1 103 ? 8.118 33.491 -18.736 1.00 82.25 103 VAL A C 1
ATOM 832 O O . VAL A 1 103 ? 8.468 34.636 -19.033 1.00 82.25 103 VAL A O 1
ATOM 835 N N . VAL A 1 104 ? 8.793 32.411 -19.145 1.00 81.81 104 VAL A N 1
ATOM 836 C CA . VAL A 1 104 ? 10.013 32.501 -19.964 1.00 81.81 104 VAL A CA 1
ATOM 837 C C . VAL A 1 104 ? 9.707 33.136 -21.323 1.00 81.81 104 VAL A C 1
ATOM 839 O O . VAL A 1 104 ? 10.405 34.063 -21.737 1.00 81.81 104 VAL A O 1
ATOM 842 N N . PHE A 1 105 ? 8.628 32.715 -21.990 1.00 81.56 105 PHE A N 1
ATOM 843 C CA . PHE A 1 105 ? 8.223 33.282 -23.280 1.00 81.56 105 PHE A CA 1
ATOM 844 C C . PHE A 1 105 ? 7.858 34.773 -23.178 1.00 81.56 105 PHE A C 1
ATOM 846 O O . PHE A 1 105 ? 8.269 35.577 -24.016 1.00 81.56 105 PHE A O 1
ATOM 853 N N . SER A 1 106 ? 7.162 35.166 -22.108 1.00 82.25 106 SER A N 1
ATOM 854 C CA . SER A 1 106 ? 6.819 36.568 -21.827 1.00 82.25 106 SER A CA 1
ATOM 855 C C . SER A 1 106 ? 8.069 37.430 -21.618 1.00 82.25 106 SER A C 1
ATOM 857 O O . SER A 1 106 ? 8.157 38.536 -22.152 1.00 82.25 106 SER A O 1
ATOM 859 N N . GLY A 1 107 ? 9.067 36.910 -20.892 1.00 78.44 107 GLY A N 1
ATOM 860 C CA . GLY A 1 107 ? 10.356 37.578 -20.700 1.00 78.44 107 GLY A CA 1
ATOM 861 C C . GLY A 1 107 ? 11.116 37.785 -22.013 1.00 78.44 107 GLY A C 1
ATOM 862 O O . GLY A 1 107 ? 11.642 38.871 -22.258 1.00 78.44 107 GLY A O 1
ATOM 863 N N . LEU A 1 108 ? 11.116 36.782 -22.896 1.00 75.12 108 LEU A N 1
ATOM 864 C CA . LEU A 1 108 ? 11.759 36.869 -24.212 1.00 75.12 108 LEU A CA 1
ATOM 865 C C . LEU A 1 108 ? 11.091 37.905 -25.125 1.00 75.12 108 LEU A C 1
ATOM 867 O O . LEU A 1 108 ? 11.789 38.669 -25.797 1.00 75.12 108 LEU A O 1
ATOM 871 N N . LEU A 1 109 ? 9.755 37.980 -25.115 1.00 75.81 109 LEU A N 1
ATOM 872 C CA . LEU A 1 109 ? 9.019 38.987 -25.883 1.00 75.81 109 LEU A CA 1
ATOM 873 C C . LEU A 1 109 ? 9.374 40.410 -25.438 1.00 75.81 109 LEU A C 1
ATOM 875 O O . LEU A 1 109 ? 9.626 41.262 -26.288 1.00 75.81 109 LEU A O 1
ATOM 879 N N . LEU A 1 110 ? 9.470 40.668 -24.129 1.00 73.62 110 LEU A N 1
ATOM 880 C CA . LEU A 1 110 ? 9.816 41.995 -23.602 1.00 73.62 110 LEU A CA 1
ATOM 881 C C . LEU A 1 110 ? 11.219 42.461 -24.030 1.00 73.62 110 LEU A C 1
ATOM 883 O O . LEU A 1 110 ? 11.408 43.641 -24.326 1.00 73.62 110 LEU A O 1
ATOM 887 N N . VAL A 1 111 ? 12.189 41.547 -24.128 1.00 67.25 111 VAL A N 1
ATOM 888 C CA . VAL A 1 111 ? 13.550 41.869 -24.598 1.00 67.25 111 VAL A CA 1
ATOM 889 C C . VAL A 1 111 ? 13.567 42.166 -26.107 1.00 67.25 111 VAL A C 1
ATOM 891 O O . VAL A 1 111 ? 14.267 43.083 -26.548 1.00 67.25 111 VAL A O 1
ATOM 894 N N . GLY A 1 112 ? 12.748 41.457 -26.893 1.00 64.81 112 GLY A N 1
ATOM 895 C CA . GLY A 1 112 ? 12.656 41.602 -28.352 1.00 64.81 112 GLY A CA 1
ATOM 896 C C . GLY A 1 112 ? 12.114 42.949 -28.852 1.00 64.81 112 GLY A C 1
ATOM 897 O O . GLY A 1 112 ? 12.426 43.347 -29.973 1.00 64.81 112 GLY A O 1
ATOM 898 N N . PHE A 1 113 ? 11.363 43.694 -28.033 1.00 65.44 113 PHE A N 1
ATOM 899 C CA . PHE A 1 113 ? 10.824 45.013 -28.407 1.00 65.44 113 PHE A CA 1
ATOM 900 C C . PHE A 1 113 ? 11.806 46.184 -28.216 1.00 65.44 113 PHE A C 1
ATOM 902 O O . PHE A 1 113 ? 11.482 47.329 -28.550 1.00 65.44 113 PHE A O 1
ATOM 909 N N . THR A 1 114 ? 13.024 45.939 -27.724 1.00 63.41 114 THR A N 1
ATOM 910 C CA . THR A 1 114 ? 14.056 46.983 -27.637 1.00 63.41 114 THR A CA 1
ATOM 911 C C . THR A 1 114 ? 14.774 47.153 -28.986 1.00 63.41 114 THR A C 1
ATOM 913 O O . THR A 1 114 ? 15.161 46.190 -29.641 1.00 63.41 114 THR A O 1
ATOM 916 N N . LYS A 1 115 ? 14.911 48.403 -29.459 1.00 62.91 115 LYS A N 1
ATOM 917 C CA . LYS A 1 115 ? 15.037 48.765 -30.892 1.00 62.91 115 LYS A CA 1
ATOM 918 C C . LYS A 1 115 ? 16.226 48.208 -31.702 1.00 62.91 115 LYS A C 1
ATOM 920 O O . LYS A 1 115 ? 16.234 48.448 -32.905 1.00 62.91 115 LYS A O 1
ATOM 925 N N . LYS A 1 116 ? 17.185 47.477 -31.125 1.00 72.94 116 LYS A N 1
ATOM 926 C CA . LYS A 1 116 ? 18.192 46.673 -31.855 1.00 72.94 116 LYS A CA 1
ATOM 927 C C . LYS A 1 116 ? 18.710 45.560 -30.934 1.00 72.94 116 LYS A C 1
ATOM 929 O O . LYS A 1 116 ? 19.540 45.867 -30.075 1.00 72.94 116 LYS A O 1
ATOM 934 N N . PRO A 1 117 ? 18.275 44.295 -31.078 1.00 62.59 117 PRO A N 1
ATOM 935 C CA . PRO A 1 117 ? 18.845 43.215 -30.286 1.00 62.59 117 PRO A CA 1
ATOM 936 C C . PRO A 1 117 ? 20.320 43.066 -30.659 1.00 62.59 117 PRO A C 1
ATOM 938 O O . PRO A 1 117 ? 20.670 42.801 -31.809 1.00 62.59 117 PRO A O 1
ATOM 941 N N . ASN A 1 118 ? 21.202 43.301 -29.692 1.00 75.00 118 ASN A N 1
ATOM 942 C CA . ASN A 1 118 ? 22.627 43.099 -29.888 1.00 75.00 118 ASN A CA 1
ATOM 943 C C . ASN A 1 118 ? 22.894 41.586 -29.930 1.00 75.00 118 ASN A C 1
ATOM 945 O O . ASN A 1 118 ? 22.354 40.853 -29.102 1.00 75.00 118 ASN A O 1
ATOM 949 N N . LEU A 1 119 ? 23.723 41.109 -30.863 1.00 79.25 119 LEU A N 1
ATOM 950 C CA . LEU A 1 119 ? 24.012 39.676 -31.056 1.00 79.25 119 LEU A CA 1
ATOM 951 C C . LEU A 1 119 ? 24.506 39.000 -29.760 1.00 79.25 119 LEU A C 1
ATOM 953 O O . LEU A 1 119 ? 24.195 37.844 -29.487 1.00 79.25 119 LEU A O 1
ATOM 957 N N . ILE A 1 120 ? 25.186 39.774 -28.911 1.00 80.44 120 ILE A N 1
ATOM 958 C CA . ILE A 1 120 ? 25.633 39.375 -27.571 1.00 80.44 120 ILE A CA 1
ATOM 959 C C . ILE A 1 120 ? 24.448 39.000 -26.661 1.00 80.44 120 ILE A C 1
ATOM 961 O O . ILE A 1 120 ? 24.518 38.011 -25.940 1.00 80.44 120 ILE A O 1
ATOM 965 N N . SER A 1 121 ? 23.338 39.742 -26.714 1.00 75.88 121 SER A N 1
ATOM 966 C CA . SER A 1 121 ? 22.150 39.472 -25.892 1.00 75.88 121 SER A CA 1
ATOM 967 C C . SER A 1 121 ? 21.474 38.155 -26.272 1.00 75.88 121 SER A C 1
ATOM 969 O O . SER A 1 121 ? 21.014 37.436 -25.391 1.00 75.88 121 SER A O 1
ATOM 971 N N . LEU A 1 122 ? 21.427 37.823 -27.568 1.00 78.88 122 LEU A N 1
ATOM 972 C CA . LEU A 1 122 ? 20.893 36.541 -28.039 1.00 78.88 122 LEU A CA 1
ATOM 973 C C . LEU A 1 122 ? 21.771 35.373 -27.582 1.00 78.88 122 LEU A C 1
ATOM 975 O O . LEU A 1 122 ? 21.246 34.372 -27.105 1.00 78.88 122 LEU A O 1
ATOM 979 N N . LEU A 1 123 ? 23.097 35.520 -27.654 1.00 82.31 123 LEU A N 1
ATOM 980 C CA . LEU A 1 123 ? 24.032 34.505 -27.161 1.00 82.31 123 LEU A CA 1
ATOM 981 C C . LEU A 1 123 ? 23.899 34.264 -25.653 1.00 82.31 123 LEU A C 1
ATOM 983 O O . LEU A 1 123 ? 23.931 33.114 -25.229 1.00 82.31 123 LEU A O 1
ATOM 987 N N . ILE A 1 124 ? 23.704 35.317 -24.851 1.00 82.44 124 ILE A N 1
ATOM 988 C CA . ILE A 1 124 ? 23.490 35.183 -23.401 1.00 82.44 124 ILE A CA 1
ATOM 989 C C . ILE A 1 124 ? 22.193 34.422 -23.110 1.00 82.44 124 ILE A C 1
ATOM 991 O O . ILE A 1 124 ? 22.192 33.542 -22.255 1.00 82.44 124 ILE A O 1
ATOM 995 N N . ILE A 1 125 ? 21.111 34.718 -23.836 1.00 80.75 125 ILE A N 1
ATOM 996 C CA . ILE A 1 125 ? 19.835 34.006 -23.684 1.00 80.75 125 ILE A CA 1
ATOM 997 C C . ILE A 1 125 ? 20.001 32.527 -24.037 1.00 80.75 125 ILE A C 1
ATOM 999 O O . ILE A 1 125 ? 19.611 31.674 -23.246 1.00 80.75 125 ILE A O 1
ATOM 1003 N N . VAL A 1 126 ? 20.624 32.218 -25.180 1.00 83.44 126 VAL A N 1
ATOM 1004 C CA . VAL A 1 126 ? 20.869 30.829 -25.602 1.00 83.44 126 VAL A CA 1
ATOM 1005 C C . VAL A 1 126 ? 21.718 30.097 -24.566 1.00 83.44 126 VAL A C 1
ATOM 1007 O O . VAL A 1 126 ? 21.353 29.004 -24.142 1.00 83.44 126 VAL A O 1
ATOM 1010 N N . LEU A 1 127 ? 22.800 30.716 -24.088 1.00 83.81 127 LEU A N 1
ATOM 1011 C CA . LEU A 1 127 ? 23.659 30.134 -23.060 1.00 83.81 127 LEU A CA 1
ATOM 1012 C C . LEU A 1 127 ? 22.899 29.892 -21.750 1.00 83.81 127 LEU A C 1
ATOM 1014 O O . LEU A 1 127 ? 23.053 28.835 -21.151 1.00 83.81 127 LEU A O 1
ATOM 1018 N N . TYR A 1 128 ? 22.049 30.830 -21.327 1.00 82.00 128 TYR A N 1
ATOM 1019 C CA . TYR A 1 128 ? 21.239 30.680 -20.120 1.00 82.00 128 TYR A CA 1
ATOM 1020 C C . TYR A 1 128 ? 20.213 29.551 -20.266 1.00 82.00 128 TYR A C 1
ATOM 1022 O O . TYR A 1 128 ? 20.082 28.726 -19.368 1.00 82.00 128 TYR A O 1
ATOM 1030 N N . THR A 1 129 ? 19.549 29.442 -21.424 1.00 78.62 129 THR A N 1
ATOM 1031 C CA . THR A 1 129 ? 18.650 28.311 -21.704 1.00 78.62 129 THR A CA 1
ATOM 1032 C C . THR A 1 129 ? 19.393 26.979 -21.748 1.00 78.62 129 THR A C 1
ATOM 1034 O O . THR A 1 129 ? 18.862 25.978 -21.284 1.00 78.62 129 THR A O 1
ATOM 1037 N N . TRP A 1 130 ? 20.635 26.961 -22.238 1.00 79.69 130 TRP A N 1
ATOM 1038 C CA . TRP A 1 130 ? 21.457 25.754 -22.293 1.00 79.69 130 TRP A CA 1
ATOM 1039 C C . TRP A 1 130 ? 21.945 25.329 -20.903 1.00 79.69 130 TRP A C 1
ATOM 1041 O O . TRP A 1 130 ? 21.923 24.147 -20.576 1.00 79.69 130 TRP A O 1
ATOM 1051 N N . LEU A 1 131 ? 22.306 26.295 -20.051 1.00 77.44 131 LEU A N 1
ATOM 1052 C CA . LEU A 1 131 ? 22.655 26.050 -18.649 1.00 77.44 131 LEU A CA 1
ATOM 1053 C C . LEU A 1 131 ? 21.455 25.557 -17.834 1.00 77.44 131 LEU A C 1
ATOM 1055 O O . LEU A 1 131 ? 21.624 24.669 -17.008 1.00 77.44 131 LEU A O 1
ATOM 1059 N N . LEU A 1 132 ? 20.253 26.086 -18.086 1.00 71.81 132 LEU A N 1
ATOM 1060 C CA . LEU A 1 132 ? 19.024 25.602 -17.449 1.00 71.81 132 LEU A CA 1
ATOM 1061 C C . LEU A 1 132 ? 18.576 24.229 -17.974 1.00 71.81 132 LEU A C 1
ATOM 1063 O O . LEU A 1 132 ? 17.987 23.463 -17.22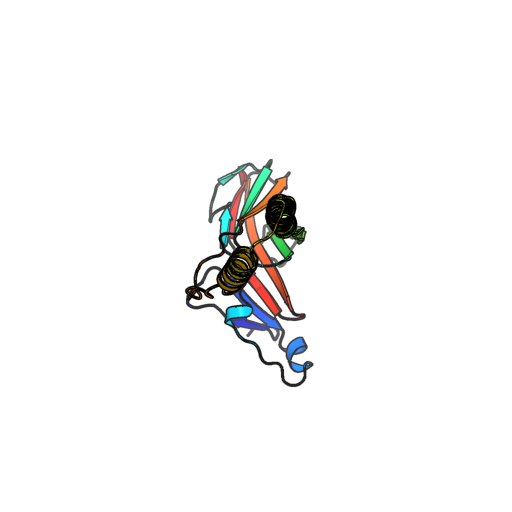0 1.00 71.81 132 LEU A O 1
ATOM 1067 N N . ALA A 1 133 ? 18.854 23.909 -19.242 1.00 72.69 133 ALA A N 1
ATOM 1068 C CA . ALA A 1 133 ? 18.570 22.594 -19.822 1.00 72.69 133 ALA A CA 1
ATOM 1069 C C . ALA A 1 133 ? 19.519 21.501 -19.309 1.00 72.69 133 ALA A C 1
ATOM 1071 O O . ALA A 1 133 ? 19.189 20.320 -19.362 1.00 72.69 133 ALA A O 1
ATOM 1072 N N . CYS A 1 134 ? 20.686 21.887 -18.791 1.00 63.88 134 CYS A N 1
ATOM 1073 C CA . CYS A 1 134 ? 21.590 20.991 -18.088 1.00 63.88 134 CYS A CA 1
ATOM 1074 C C . CYS A 1 134 ? 21.092 20.824 -16.644 1.00 63.88 134 CYS A C 1
ATOM 1076 O O . CYS A 1 134 ? 21.685 21.336 -15.693 1.00 63.88 134 CYS A O 1
ATOM 1078 N N . SER A 1 135 ? 19.956 20.144 -16.472 1.00 59.91 135 SER A N 1
ATOM 1079 C CA . SER A 1 135 ? 19.556 19.679 -15.150 1.00 59.91 135 SER A CA 1
ATOM 1080 C C . SER A 1 135 ? 20.625 18.703 -14.677 1.00 59.91 135 SER A C 1
ATOM 1082 O O . SER A 1 135 ? 20.793 17.629 -15.252 1.00 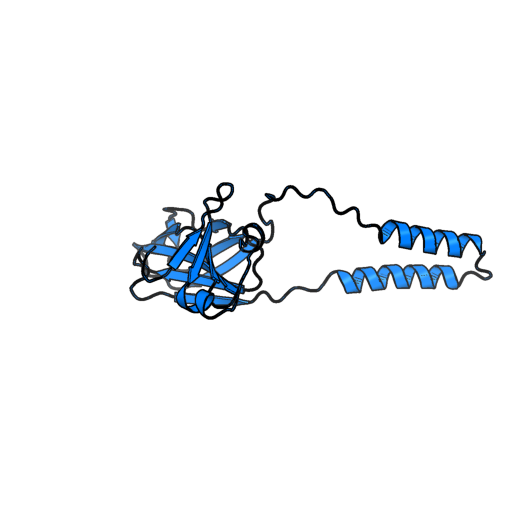59.91 135 SER A O 1
ATOM 1084 N N . VAL A 1 136 ? 21.377 19.094 -13.650 1.00 59.41 136 VAL A N 1
ATOM 1085 C CA . VAL A 1 136 ? 22.187 18.149 -12.889 1.00 59.41 136 VAL A CA 1
ATOM 1086 C C . VAL A 1 136 ? 21.194 17.139 -12.337 1.00 59.41 136 VAL A C 1
ATOM 1088 O O . VAL A 1 136 ? 20.413 17.477 -11.447 1.00 59.41 136 VAL A O 1
ATOM 1091 N N . GLU A 1 137 ? 21.182 15.931 -12.897 1.00 57.31 137 GLU A N 1
ATOM 1092 C CA . GLU A 1 137 ? 20.602 14.778 -12.223 1.00 57.31 137 GLU A CA 1
ATOM 1093 C C . GLU A 1 137 ? 21.356 14.680 -10.902 1.00 57.31 137 GLU A C 1
ATOM 1095 O O . GLU A 1 137 ? 22.512 14.253 -10.838 1.00 57.31 137 GLU A O 1
ATOM 1100 N N . GLY A 1 138 ? 20.753 15.237 -9.849 1.00 54.84 138 GLY A N 1
ATOM 1101 C CA . GLY A 1 138 ? 21.286 15.101 -8.512 1.00 54.84 138 GLY A CA 1
ATOM 1102 C C . GLY A 1 138 ? 21.487 13.616 -8.266 1.00 54.84 138 GLY A C 1
ATOM 1103 O O . GLY A 1 138 ? 20.678 12.797 -8.702 1.00 54.84 138 GLY A O 1
ATOM 1104 N N . ILE A 1 139 ? 22.568 13.258 -7.580 1.00 51.62 139 ILE A N 1
ATOM 1105 C CA . ILE A 1 139 ? 22.704 11.914 -7.025 1.00 51.62 139 ILE A CA 1
ATOM 1106 C C . ILE A 1 139 ? 21.627 11.814 -5.942 1.00 51.62 139 ILE A C 1
ATOM 1108 O O . ILE A 1 139 ? 21.858 12.118 -4.773 1.00 51.62 139 ILE A O 1
ATOM 1112 N N . ILE A 1 140 ? 20.406 11.506 -6.367 1.00 54.25 140 ILE A N 1
ATOM 1113 C CA . ILE A 1 140 ? 19.273 11.257 -5.500 1.00 54.25 140 ILE A CA 1
ATOM 1114 C C . ILE A 1 140 ? 19.608 9.931 -4.839 1.00 54.25 140 ILE A C 1
ATOM 1116 O O . ILE A 1 140 ? 19.790 8.912 -5.506 1.00 54.25 140 ILE A O 1
ATOM 1120 N N . SER A 1 141 ? 19.782 9.965 -3.519 1.00 54.59 141 SER A N 1
ATOM 1121 C CA . SER A 1 141 ? 19.856 8.735 -2.743 1.00 54.59 141 SER A CA 1
ATOM 1122 C C . SER A 1 141 ? 18.641 7.885 -3.127 1.00 54.59 141 SER A C 1
ATOM 1124 O O . SER A 1 141 ? 17.527 8.406 -3.061 1.00 54.59 141 SER A O 1
ATOM 1126 N N . PRO A 1 142 ? 18.800 6.605 -3.496 1.00 58.56 142 PRO A N 1
ATOM 1127 C CA . PRO A 1 142 ? 17.697 5.755 -3.959 1.00 58.56 142 PRO A CA 1
ATOM 1128 C C . PRO A 1 142 ? 16.639 5.457 -2.873 1.00 58.56 142 PRO A C 1
ATOM 1130 O O . PRO A 1 142 ? 15.789 4.591 -3.052 1.00 58.56 142 PRO A O 1
ATOM 1133 N N . HIS A 1 143 ? 16.708 6.134 -1.723 1.00 61.50 143 HIS A N 1
ATOM 1134 C CA . HIS A 1 143 ? 15.907 5.896 -0.524 1.00 61.50 143 HIS A CA 1
ATOM 1135 C C . HIS A 1 143 ? 15.260 7.159 0.047 1.00 61.50 143 HIS A C 1
ATOM 1137 O O . HIS A 1 143 ? 14.945 7.197 1.237 1.00 61.50 143 HIS A O 1
ATOM 1143 N N . ILE A 1 144 ? 15.088 8.216 -0.746 1.00 67.81 144 ILE A N 1
ATOM 1144 C CA . ILE A 1 144 ? 14.222 9.310 -0.301 1.00 67.81 144 ILE A CA 1
ATOM 1145 C C . ILE A 1 144 ? 12.801 8.758 -0.320 1.00 67.81 144 ILE A C 1
ATOM 1147 O O . ILE A 1 144 ? 12.327 8.400 -1.386 1.00 67.81 144 ILE A O 1
ATOM 1151 N N . LEU A 1 145 ? 12.182 8.622 0.856 1.00 72.56 145 LEU A N 1
ATOM 1152 C CA . LEU A 1 145 ? 10.764 8.287 0.965 1.00 72.56 145 LEU A CA 1
ATOM 1153 C C . LEU A 1 145 ? 9.951 9.327 0.200 1.00 72.56 145 LEU A C 1
ATOM 1155 O O . LEU A 1 145 ? 10.251 10.517 0.282 1.00 72.56 145 LEU A O 1
ATOM 1159 N N . SER A 1 146 ? 8.901 8.879 -0.478 1.00 78.88 146 SER A N 1
ATOM 1160 C CA . SER A 1 146 ? 8.025 9.789 -1.193 1.00 78.88 146 SER A CA 1
ATOM 1161 C C . SER A 1 146 ? 7.437 10.847 -0.260 1.00 78.88 146 SER A C 1
ATOM 1163 O O . SER A 1 146 ? 6.841 10.535 0.777 1.00 78.88 146 SER A O 1
ATOM 1165 N N . ASP A 1 147 ? 7.554 12.105 -0.674 1.00 84.50 147 ASP A N 1
ATOM 1166 C CA . ASP A 1 147 ? 6.880 13.241 -0.043 1.00 84.50 147 ASP A CA 1
ATOM 1167 C C . ASP A 1 147 ? 5.472 13.471 -0.632 1.00 84.50 147 ASP A C 1
ATOM 1169 O O . ASP A 1 147 ? 4.752 14.376 -0.202 1.00 84.50 147 ASP A O 1
ATOM 1173 N N . LYS A 1 148 ? 5.048 12.656 -1.615 1.00 90.75 148 LYS A N 1
ATOM 1174 C CA . LYS A 1 148 ? 3.709 12.729 -2.214 1.00 90.75 148 LYS A CA 1
ATOM 1175 C C . LYS A 1 148 ? 2.683 12.134 -1.252 1.00 90.75 148 LYS A C 1
ATOM 1177 O O . LYS A 1 148 ? 2.498 10.921 -1.205 1.00 90.75 148 LYS A O 1
ATOM 1182 N N . GLY A 1 149 ? 2.048 13.006 -0.475 1.00 93.44 149 GLY A N 1
ATOM 1183 C CA . GLY A 1 149 ? 0.997 12.647 0.471 1.00 93.44 149 GLY A CA 1
ATOM 1184 C C . GLY A 1 149 ? -0.382 12.533 -0.173 1.00 93.44 149 GLY A C 1
ATOM 1185 O O . GLY A 1 149 ? -0.780 13.357 -0.996 1.00 93.44 149 GLY A O 1
ATOM 1186 N N . HIS A 1 150 ? -1.136 11.542 0.282 1.00 94.94 150 HIS A N 1
ATOM 1187 C CA . HIS A 1 150 ? -2.459 11.169 -0.198 1.00 94.94 150 HIS A CA 1
ATOM 1188 C C . HIS A 1 150 ? -3.446 11.123 0.960 1.00 94.94 150 HIS A C 1
ATOM 1190 O O . HIS A 1 150 ? -3.065 10.894 2.112 1.00 94.94 150 HIS A O 1
ATOM 1196 N N . LYS A 1 151 ? -4.730 11.347 0.662 1.00 95.81 151 LYS A N 1
ATOM 1197 C CA . LYS A 1 151 ? -5.792 11.278 1.666 1.00 95.81 151 LYS A CA 1
ATOM 1198 C C . LYS A 1 151 ? -7.079 10.692 1.111 1.00 95.81 151 LYS A C 1
ATOM 1200 O O . LYS A 1 151 ? -7.474 11.033 0.001 1.00 95.81 151 LYS A O 1
ATOM 1205 N N . GLN A 1 152 ? -7.767 9.898 1.923 1.00 96.69 152 GLN A N 1
ATOM 1206 C CA . GLN A 1 152 ? -9.097 9.385 1.615 1.00 96.69 152 GLN A CA 1
ATOM 1207 C C . GLN A 1 152 ? -9.969 9.370 2.869 1.00 96.69 152 GLN A C 1
ATOM 1209 O O . GLN A 1 152 ? -9.591 8.816 3.897 1.00 96.69 152 GLN A O 1
ATOM 1214 N N . LEU A 1 153 ? -11.160 9.963 2.783 1.00 96.62 153 LEU A N 1
ATOM 1215 C CA . LEU A 1 153 ? -12.099 10.047 3.900 1.00 96.62 153 LEU A CA 1
ATOM 1216 C C . LEU A 1 153 ? -13.211 9.008 3.739 1.00 96.62 153 LEU A C 1
ATOM 1218 O O . LEU A 1 153 ? -13.919 9.012 2.734 1.00 96.62 153 LEU A O 1
ATOM 1222 N N . ILE A 1 154 ? -13.374 8.142 4.740 1.00 96.44 154 ILE A N 1
ATOM 1223 C CA . ILE A 1 154 ? -14.414 7.107 4.781 1.00 96.44 154 ILE A CA 1
ATOM 1224 C C . ILE A 1 154 ? -15.385 7.411 5.905 1.00 96.44 154 ILE A C 1
ATOM 1226 O O . ILE A 1 154 ? -14.979 7.721 7.024 1.00 96.44 154 ILE A O 1
ATOM 1230 N N . TYR A 1 155 ? -16.672 7.301 5.605 1.00 96.44 155 TYR A N 1
ATOM 1231 C CA . TYR A 1 155 ? -17.747 7.579 6.547 1.00 96.44 155 TYR A CA 1
ATOM 1232 C C . TYR A 1 155 ? -18.445 6.298 6.991 1.00 96.44 155 TYR A C 1
ATOM 1234 O O . TYR A 1 155 ? -18.460 5.306 6.266 1.00 96.44 155 TYR A O 1
ATOM 1242 N N . SER A 1 156 ? -19.130 6.388 8.131 1.00 93.69 156 SER A N 1
ATOM 1243 C CA . SER A 1 156 ? -20.091 5.378 8.600 1.00 93.69 156 SER A CA 1
ATOM 1244 C C . SER A 1 156 ? -19.490 3.991 8.852 1.00 93.69 156 SER A C 1
ATOM 1246 O O . SER A 1 156 ? -20.098 2.978 8.507 1.00 93.69 156 SER A O 1
ATOM 1248 N N . LEU A 1 157 ? -18.310 3.932 9.476 1.00 95.94 157 LEU A N 1
ATOM 1249 C CA . LEU A 1 157 ? -17.817 2.674 10.036 1.00 95.94 157 LEU A CA 1
ATOM 1250 C C . LEU A 1 157 ? -18.612 2.319 11.300 1.00 95.94 157 LEU A C 1
ATOM 1252 O O . LEU A 1 157 ? -19.182 3.183 11.969 1.00 95.94 157 LEU A O 1
ATOM 1256 N N . GLU A 1 158 ? -18.650 1.036 11.648 1.00 97.12 158 GLU A N 1
ATOM 1257 C CA . GLU A 1 158 ? -19.330 0.594 12.864 1.00 97.12 158 GLU A CA 1
ATOM 1258 C C . GLU A 1 158 ? -18.530 1.022 14.104 1.00 97.12 158 GLU A C 1
ATOM 1260 O O . GLU A 1 158 ? -17.315 0.805 14.134 1.00 97.12 158 GLU A O 1
ATOM 1265 N N . PRO A 1 159 ? -19.164 1.612 15.134 1.00 97.94 159 PRO A N 1
ATOM 1266 C CA . PRO A 1 159 ? -18.485 2.010 16.366 1.00 97.94 159 PRO A CA 1
ATOM 1267 C C . PRO A 1 159 ? -18.059 0.799 17.203 1.00 97.94 159 PRO A C 1
ATOM 1269 O O . PRO A 1 159 ? -18.737 -0.228 17.233 1.00 97.94 159 PRO A O 1
ATOM 1272 N N . GLY A 1 160 ? -16.943 0.932 17.924 1.00 97.81 160 GLY A N 1
ATOM 1273 C CA . GLY A 1 160 ? -16.423 -0.100 18.823 1.00 97.81 160 GLY A CA 1
ATOM 1274 C C . GLY A 1 160 ? -15.737 -1.285 18.133 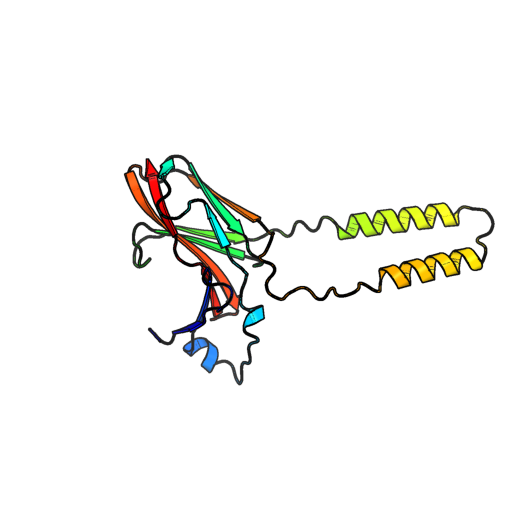1.00 97.81 160 GLY A C 1
ATOM 1275 O O . GLY A 1 160 ? -15.360 -2.233 18.828 1.00 97.81 160 GLY A O 1
ATOM 1276 N N . GLN A 1 161 ? -15.559 -1.244 16.810 1.00 97.81 161 GLN A N 1
ATOM 1277 C CA . GLN A 1 161 ? -14.996 -2.334 16.013 1.00 97.81 161 GLN A CA 1
ATOM 1278 C C . GLN A 1 161 ? -13.506 -2.143 15.734 1.00 97.81 161 GLN A C 1
ATOM 1280 O O . GLN A 1 161 ? -13.011 -1.022 15.609 1.00 97.81 161 GLN A O 1
ATOM 1285 N N . GLN A 1 162 ? -12.798 -3.264 15.611 1.00 98.06 162 GLN A N 1
ATOM 1286 C CA . GLN A 1 162 ? -11.424 -3.307 15.123 1.00 98.06 162 GLN A CA 1
ATOM 1287 C C . GLN A 1 162 ? -11.436 -3.444 13.599 1.00 98.06 162 GLN A C 1
ATOM 1289 O O . GLN A 1 162 ? -12.124 -4.309 13.059 1.00 98.06 162 GLN A O 1
ATOM 1294 N N . TYR A 1 163 ? -10.642 -2.623 12.924 1.00 97.88 163 TYR A N 1
ATOM 1295 C CA . TYR A 1 163 ? -10.443 -2.676 11.483 1.00 97.88 163 TYR A CA 1
ATOM 1296 C C . TYR A 1 163 ? -8.965 -2.863 11.148 1.00 97.88 163 TYR A C 1
ATOM 1298 O O . TYR A 1 163 ? -8.072 -2.483 11.911 1.00 97.88 163 TYR A O 1
ATOM 1306 N N . TYR A 1 164 ? -8.732 -3.441 9.978 1.00 98.06 164 TYR A N 1
ATOM 1307 C CA . TYR A 1 164 ? -7.444 -3.628 9.335 1.00 98.06 164 TYR A CA 1
ATOM 1308 C C . TYR A 1 164 ? -7.481 -2.927 7.988 1.00 98.06 164 TYR A C 1
ATOM 1310 O O . TYR A 1 164 ? -8.492 -2.977 7.284 1.00 98.06 164 TYR A O 1
ATOM 1318 N N . TRP A 1 165 ? -6.390 -2.265 7.630 1.00 98.06 165 TRP A N 1
ATOM 1319 C CA . TRP A 1 165 ? -6.303 -1.556 6.369 1.00 98.06 165 TRP A CA 1
ATOM 1320 C C . TRP A 1 165 ? -4.919 -1.659 5.752 1.00 98.06 165 TRP A C 1
ATOM 1322 O O . TRP A 1 165 ? -3.912 -1.837 6.443 1.00 98.06 165 TRP A O 1
ATOM 1332 N N . LYS A 1 166 ? -4.900 -1.573 4.427 1.00 97.81 166 LYS A N 1
ATOM 1333 C CA . LYS A 1 166 ? -3.692 -1.570 3.611 1.00 97.81 166 LYS A CA 1
ATOM 1334 C C . LYS A 1 166 ? -3.938 -0.829 2.305 1.00 97.81 166 LYS A C 1
ATOM 1336 O O . LYS A 1 166 ? -5.082 -0.663 1.874 1.00 97.81 166 LYS A O 1
ATOM 1341 N N . ILE A 1 167 ? -2.845 -0.416 1.686 1.00 97.62 167 ILE A N 1
ATOM 1342 C CA . ILE A 1 167 ? -2.815 0.165 0.352 1.00 97.62 167 ILE A CA 1
ATOM 1343 C C . ILE A 1 167 ? -2.160 -0.850 -0.581 1.00 97.62 167 ILE A C 1
ATOM 1345 O O . ILE A 1 167 ? -1.147 -1.457 -0.235 1.00 97.62 167 ILE A O 1
ATOM 1349 N N . SER A 1 168 ? -2.738 -1.028 -1.761 1.00 97.44 168 SER A N 1
ATOM 1350 C CA . SER A 1 168 ? -2.144 -1.825 -2.833 1.00 97.44 168 SER A CA 1
ATOM 1351 C C . SER A 1 168 ? -2.198 -1.062 -4.147 1.00 97.44 168 SER A C 1
ATOM 1353 O O . SER A 1 168 ? -3.070 -0.219 -4.338 1.00 97.44 168 SER A O 1
ATOM 1355 N N . THR A 1 169 ? -1.261 -1.342 -5.038 1.00 96.25 169 THR A N 1
ATOM 1356 C CA . THR A 1 169 ? -1.217 -0.787 -6.389 1.00 96.25 169 THR A CA 1
ATOM 1357 C C . THR A 1 169 ? -0.744 -1.865 -7.344 1.00 96.25 169 THR A C 1
ATOM 1359 O O . THR A 1 169 ? 0.189 -2.613 -7.044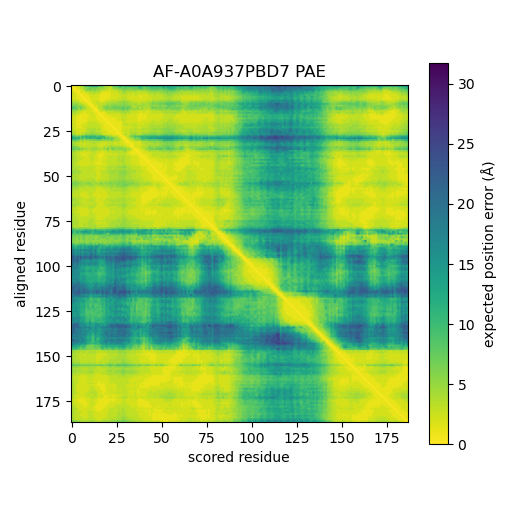 1.00 96.25 169 THR A O 1
ATOM 1362 N N . GLU A 1 170 ? -1.389 -1.948 -8.499 1.00 95.81 170 GLU A N 1
ATOM 1363 C CA . GLU A 1 170 ? -0.919 -2.781 -9.598 1.00 95.81 170 GLU A CA 1
ATOM 1364 C C . GLU A 1 170 ? 0.173 -2.005 -10.338 1.00 95.81 170 GLU A C 1
ATOM 1366 O O . GLU A 1 170 ? -0.049 -0.878 -10.772 1.00 95.81 170 GLU A O 1
ATOM 1371 N N . VAL A 1 171 ? 1.378 -2.569 -10.395 1.00 94.38 171 VAL A N 1
ATOM 1372 C CA . VAL A 1 171 ? 2.521 -1.958 -11.095 1.00 94.38 171 VAL A CA 1
ATOM 1373 C C . VAL A 1 171 ? 2.520 -2.410 -12.549 1.00 94.38 171 VAL A C 1
ATOM 1375 O O . VAL A 1 171 ? 2.683 -1.617 -13.469 1.00 94.38 171 VAL A O 1
ATOM 1378 N N . GLU A 1 172 ? 2.284 -3.703 -12.744 1.00 93.94 172 GLU A N 1
ATOM 1379 C CA . GLU A 1 172 ? 2.079 -4.348 -14.032 1.00 93.94 172 GLU A CA 1
ATOM 1380 C C . GLU A 1 172 ? 1.082 -5.499 -13.854 1.00 93.94 172 GLU A C 1
ATOM 1382 O O . GLU A 1 172 ? 0.917 -5.985 -12.732 1.00 93.94 172 GLU A O 1
ATOM 1387 N N . PRO A 1 173 ? 0.471 -6.012 -14.938 1.00 94.12 173 PRO A N 1
ATOM 1388 C CA . PRO A 1 173 ? -0.371 -7.199 -14.861 1.00 94.12 173 PRO A CA 1
ATOM 1389 C C . PRO A 1 173 ? 0.361 -8.370 -14.195 1.00 94.12 173 PRO A C 1
ATOM 1391 O O . PRO A 1 173 ? 1.355 -8.862 -14.735 1.00 94.12 173 PRO A O 1
ATOM 1394 N N . GLY A 1 174 ? -0.139 -8.806 -13.035 1.00 93.75 174 GLY A N 1
ATOM 1395 C CA . GLY A 1 174 ? 0.457 -9.878 -12.224 1.00 93.75 174 GLY A CA 1
ATOM 1396 C C . GLY A 1 174 ? 1.494 -9.423 -11.188 1.00 93.75 174 GLY A C 1
ATOM 1397 O O . GLY A 1 174 ? 1.988 -10.259 -10.429 1.00 93.75 174 GLY A O 1
ATOM 1398 N N . ILE A 1 175 ? 1.797 -8.122 -11.109 1.00 96.38 175 ILE A N 1
ATOM 1399 C CA . ILE A 1 175 ? 2.742 -7.534 -10.153 1.00 96.38 175 ILE A CA 1
ATOM 1400 C C . ILE A 1 175 ? 2.035 -6.471 -9.315 1.00 96.38 175 ILE A C 1
ATOM 1402 O O . ILE A 1 175 ? 1.665 -5.401 -9.799 1.00 96.38 175 ILE A O 1
ATOM 1406 N N . VAL A 1 176 ? 1.900 -6.751 -8.021 1.00 97.12 176 VAL A N 1
ATOM 1407 C CA . VAL A 1 176 ? 1.224 -5.869 -7.062 1.00 97.12 176 VAL A CA 1
ATOM 1408 C C . VAL A 1 176 ? 2.219 -5.392 -6.016 1.00 97.12 176 VAL A C 1
ATOM 1410 O O . VAL A 1 176 ? 2.888 -6.201 -5.382 1.00 97.12 176 VAL A O 1
ATOM 1413 N N . CYS A 1 177 ? 2.296 -4.085 -5.790 1.00 96.75 177 CYS A N 1
ATOM 1414 C CA . CYS A 1 177 ? 2.987 -3.515 -4.639 1.00 96.75 177 CYS A CA 1
ATOM 1415 C C . CYS A 1 177 ? 1.960 -3.279 -3.525 1.00 96.75 177 CYS A C 1
ATOM 1417 O O . CYS A 1 177 ? 0.934 -2.639 -3.744 1.00 96.75 177 CYS A O 1
ATOM 1419 N N . GLU A 1 178 ? 2.219 -3.801 -2.331 1.00 97.44 178 GLU A N 1
ATOM 1420 C CA . GLU A 1 178 ? 1.299 -3.762 -1.195 1.00 97.44 178 GLU A CA 1
ATOM 1421 C C . GLU A 1 178 ? 2.009 -3.239 0.059 1.00 97.44 178 GLU A C 1
ATOM 1423 O O . GLU A 1 178 ? 3.163 -3.572 0.329 1.00 97.44 178 GLU A O 1
ATOM 1428 N N . SER A 1 179 ? 1.318 -2.411 0.842 1.00 97.06 179 SER A N 1
ATOM 1429 C CA . SER A 1 179 ? 1.806 -1.943 2.136 1.00 97.06 179 SER A CA 1
ATOM 1430 C C . SER A 1 179 ? 1.650 -3.013 3.219 1.00 97.06 179 SER A C 1
ATOM 1432 O O . SER A 1 179 ? 0.767 -3.871 3.164 1.00 97.06 179 SER A O 1
ATOM 1434 N N . ILE A 1 180 ? 2.412 -2.903 4.306 1.00 96.56 180 ILE A N 1
ATOM 1435 C CA . ILE A 1 180 ? 2.082 -3.635 5.532 1.00 96.56 180 ILE A CA 1
ATOM 1436 C C . ILE A 1 180 ? 0.675 -3.250 6.003 1.00 96.56 180 ILE A C 1
ATOM 1438 O O . ILE A 1 180 ? 0.259 -2.094 5.932 1.00 96.56 180 ILE A O 1
ATOM 1442 N N . THR A 1 181 ? -0.054 -4.241 6.514 1.00 97.44 181 THR A N 1
ATOM 1443 C CA . THR A 1 181 ? -1.361 -4.037 7.138 1.00 97.44 181 THR A CA 1
ATOM 1444 C C . THR A 1 181 ? -1.229 -3.273 8.454 1.00 97.44 181 THR A C 1
ATOM 1446 O O . THR A 1 181 ? -0.523 -3.702 9.369 1.00 97.44 181 THR A O 1
ATOM 1449 N N . GLN A 1 182 ? -1.966 -2.174 8.579 1.00 97.88 182 GLN A N 1
ATOM 1450 C CA . GLN A 1 182 ? -2.178 -1.474 9.842 1.00 97.88 182 GLN A CA 1
ATOM 1451 C C . GLN A 1 182 ? -3.560 -1.796 10.405 1.00 97.88 182 GLN A C 1
ATOM 1453 O O . GLN A 1 182 ? -4.441 -2.297 9.711 1.00 97.88 182 GLN A O 1
ATOM 1458 N N . ASN A 1 183 ? -3.743 -1.546 11.696 1.00 98.25 183 ASN A N 1
ATOM 1459 C CA . ASN A 1 183 ? -4.994 -1.815 12.386 1.00 98.25 183 ASN A CA 1
ATOM 1460 C C . ASN A 1 183 ? -5.381 -0.609 13.244 1.00 98.25 183 ASN A C 1
ATOM 1462 O O . ASN A 1 183 ? -4.502 0.100 13.722 1.00 98.25 183 ASN A O 1
ATOM 1466 N N . PHE A 1 184 ? -6.673 -0.383 13.439 1.00 98.38 184 PHE A N 1
ATOM 1467 C CA . PHE A 1 184 ? -7.200 0.691 14.279 1.00 98.38 184 PHE A CA 1
ATOM 1468 C C . PHE A 1 184 ? -8.553 0.283 14.860 1.00 98.38 184 PHE A C 1
ATOM 1470 O O . PHE A 1 184 ? -9.170 -0.683 14.404 1.00 98.38 184 PHE A O 1
ATOM 1477 N N . LYS A 1 185 ? -9.031 1.026 15.857 1.00 98.44 185 LYS A N 1
ATOM 1478 C CA . LYS A 1 185 ? -10.320 0.769 16.499 1.00 98.44 185 LYS A CA 1
ATOM 1479 C C . LYS A 1 185 ? -11.201 2.009 16.480 1.00 98.44 185 LYS A C 1
ATOM 1481 O O . LYS A 1 185 ? -10.743 3.114 16.757 1.00 98.44 185 LYS A O 1
ATOM 1486 N N . THR A 1 186 ? -12.475 1.823 16.172 1.00 98.25 186 THR A N 1
ATOM 1487 C CA . THR A 1 186 ? -13.461 2.903 16.199 1.00 98.25 186 THR A CA 1
ATOM 1488 C C . THR A 1 186 ? -14.024 3.115 17.607 1.00 98.25 186 THR A C 1
ATOM 1490 O O . THR A 1 186 ? -14.228 2.153 18.357 1.00 98.25 186 THR A O 1
ATOM 1493 N N . ILE A 1 187 ? -14.297 4.373 17.961 1.00 97.00 187 ILE A N 1
ATOM 1494 C CA . ILE A 1 187 ? -15.018 4.789 19.179 1.00 97.00 187 ILE A CA 1
ATOM 1495 C C . ILE A 1 187 ? -16.344 5.470 18.851 1.00 97.00 187 ILE A C 1
ATOM 1497 O O . ILE A 1 187 ? -16.467 6.039 17.738 1.00 97.00 187 ILE A O 1
#

Mean predicted aligned error: 8.01 Å

Sequence (187 aa):
MKNGQIYVHNYHNYEEFVIFDLLVELDKDGAYYKLPELFNQTKLQSPSSNELVSAAAVNFLWNGEAESYILTISKDSTFSEEFIAINIDHQEESQSLIMFGAVVFSGLLLVGFTKKPNLISLLIIVLYTWLLACSVEGIISPHILSDKGHKQLIYSLEPGQQYYWKISTEVEPGIVCESITQNFKTI

Radius of gyration: 23.81 Å; Cα contacts (8 Å, |Δi|>4): 304; chains: 1; bounding box: 46×69×51 Å

Secondary structure (DSSP, 8-state):
-BTTEEEEEETTEEEEEEEEEHHHHHTSTT----GGGG----EEEESPTTEEE-TTEEEEEEE---SEEEEEEESSTT--S-EEEEEEE------SHHHHHHHHHHHHHHHHTSSS--HHHHHHHHHHHHHHH--------TT-----EEEEEEE-PPTT-EEEEEEEEEEETTEEEEEPPEEEEE-

Solvent-accessible surface area (backbone atoms only — not comparable to full-atom values): 10811 Å² total; per-residue (Å²): 121,61,97,60,28,46,78,46,72,45,91,90,43,80,46,30,35,35,39,37,36,45,72,57,49,69,73,40,89,80,81,82,82,65,68,78,76,59,56,42,53,41,41,86,61,30,69,37,77,73,34,80,42,50,16,65,53,43,64,38,30,33,24,31,69,61,64,44,37,36,42,38,38,20,70,46,89,80,61,83,64,78,62,51,73,44,82,46,72,62,76,75,81,81,70,59,67,65,55,54,51,52,53,54,51,54,53,52,54,64,60,67,72,46,99,69,80,51,73,67,58,56,50,51,50,53,50,52,53,53,56,64,68,57,66,75,79,67,90,67,65,96,74,70,70,47,84,48,71,48,76,49,78,47,67,71,50,66,63,71,38,6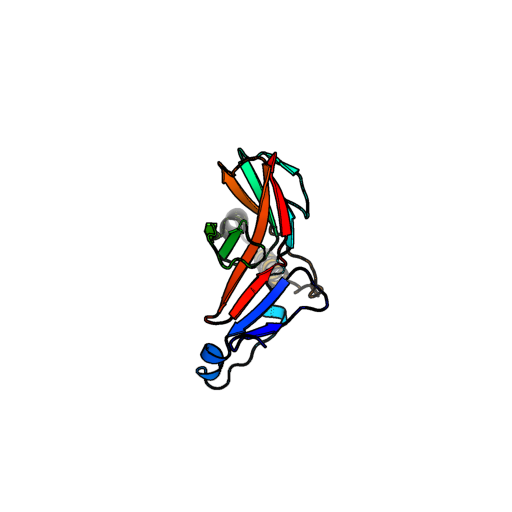0,38,27,37,35,46,34,30,77,78,48,94,48,31,35,28,34,36,55,75,34,31,30,31,26,82

Foldseek 3Di:
DPPQKDWAADPLDNQKIKIFRNVVVVVDPPDDDDVLVLAFLKAWDPPFAAAEAAQFKGKTKIFGRDQKKWKWKDLDPVS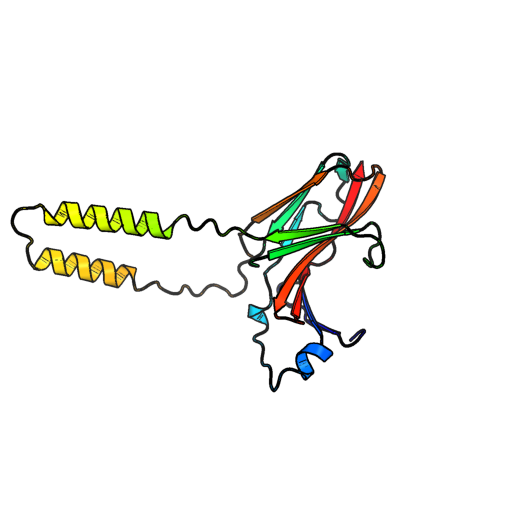PDDIDTDIDGDPPPVPPPVVVVVVLVVVVVVQVPDPDPDPVNVVVNVVVVVVVVPPPPPPPDSDDRGPHMDIDMDGRGDAFGKMKIKMWDDPDVRMIMIGDIGMYHYD

Nearest PDB structures (foldseek):
  2ic2-assembly2_B  TM=5.921E-01  e=7.496E-03  Drosophila melanogaster
  7zcb-assembly2_C  TM=6.930E-01  e=3.072E-02  Homo sapiens
  4pbx-assembly1_A  TM=6.044E-01  e=1.561E-02  Homo sapiens
  3s8w-assembly2_B  TM=6.616E-01  e=1.849E-02  Homo sapiens
  6e3f-assembly1_A  TM=3.951E-01  e=8.976E-02  Streptococcus intermedius

pLDDT: mean 86.7, std 12.6, range [51.62, 98.44]